Protein AF-A0A352RLE7-F1 (afdb_monomer_lite)

pLDDT: mean 75.68, std 18.14, range [32.22, 95.25]

Secondary structure (DSSP, 8-state):
----HHHHHHHHHHHHSS-SHHHHHHTGGGSGGGGGGS-HHHHHHH-GGG---TT-GGGGSS-GGGGT-HHHHHHHHHHHHHHHHHTT--HHHHHHHHTS-HHHHHHHHTT--SS--HHHHHHHHHHHT--HHHHHT-S-----TTS---SHHHHHHHHHHHHHH-SSS--HHHHHHHHHHHHHHHS-HHHHHHHHHHHHT-TT--PPPHHHHHHHHHHHHHS-PPPP--HHHHHHHHHHHHHHHHHHHH-HHHHHHHHHHHTS-HHHHHHHHHHHHHTTSS-GGG---------

Foldseek 3Di:
DDDDPVNVVVLQVCLAPPDLLVLCLVCVVLLVVQLLLAQLVSSCVSCVVVVDDSPDCSVPPPPPVLFQDLVLLQLLLCLLVVLCVVVVHDLCRLCVQLRHDSVVNVCSNRSVDRGHHSSSLSSSCSVSVHHSCSSSNVDDPDDDPPPPPDDQLLLLLCCLLCLQVLPPDRDLLSVLLLVLLLLLLPDDPVSLVLLLVLQVPDPLFDQDDSVRSSVLSVVVVVPPRDDDDDPVSVVVSVVSSVSSSVSCVVPVSSSSSSSRLSPDDPVSSNVSSVSCVVSPSDDPVSDPDPDDPDD

Structure (mmCIF, N/CA/C/O backbone):
data_AF-A0A352RLE7-F1
#
_entry.id   AF-A0A352RLE7-F1
#
loop_
_atom_site.group_PDB
_atom_site.id
_atom_site.type_symbol
_atom_site.label_atom_id
_atom_site.label_alt_id
_atom_site.label_comp_id
_atom_site.label_asym_id
_atom_site.label_entity_id
_atom_site.label_seq_id
_atom_site.pdbx_PDB_ins_code
_atom_site.Cartn_x
_atom_site.Cartn_y
_atom_site.Cartn_z
_atom_site.occupancy
_atom_site.B_iso_or_equiv
_atom_site.auth_seq_id
_atom_site.auth_comp_id
_atom_site.auth_asym_id
_atom_site.auth_atom_id
_atom_site.pdbx_PDB_model_num
ATOM 1 N N . MET A 1 1 ? -10.315 -35.082 -7.183 1.00 39.34 1 MET A N 1
ATOM 2 C CA . MET A 1 1 ? -11.123 -35.154 -5.944 1.00 39.34 1 MET A CA 1
ATOM 3 C C . MET A 1 1 ? -12.011 -33.921 -5.851 1.00 39.34 1 MET A C 1
ATOM 5 O O . MET A 1 1 ? -11.485 -32.819 -5.753 1.00 39.34 1 MET A O 1
ATOM 9 N N . ARG A 1 2 ? -13.338 -34.078 -5.962 1.00 42.25 2 ARG A N 1
ATOM 10 C CA . ARG A 1 2 ? -14.294 -32.983 -5.731 1.00 42.25 2 ARG A CA 1
ATOM 11 C C . ARG A 1 2 ? -14.538 -32.886 -4.227 1.00 42.25 2 ARG A C 1
ATOM 13 O O . ARG A 1 2 ? -15.061 -33.822 -3.638 1.00 42.25 2 ARG A O 1
ATOM 20 N N . VAL A 1 3 ? -14.112 -31.779 -3.626 1.00 44.38 3 VAL A N 1
ATOM 21 C CA . VAL A 1 3 ? -14.378 -31.460 -2.215 1.00 44.38 3 VAL A CA 1
ATOM 22 C C . VAL A 1 3 ? -15.890 -31.310 -2.042 1.00 44.38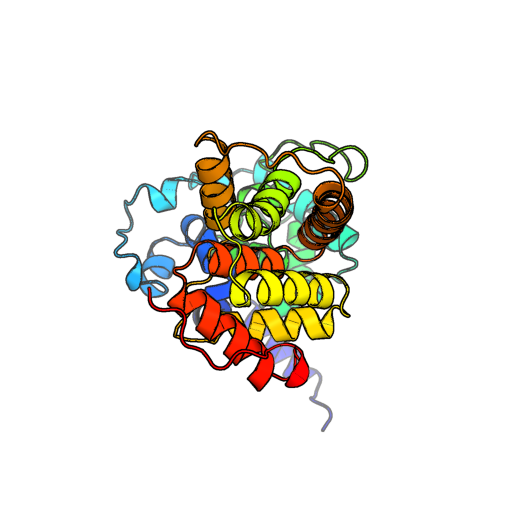 3 VAL A C 1
ATOM 24 O O . VAL A 1 3 ? -16.505 -30.532 -2.778 1.00 44.38 3 VAL A O 1
ATOM 27 N N . SER A 1 4 ? -16.472 -32.078 -1.118 1.00 45.03 4 SER A N 1
ATOM 28 C CA . SER A 1 4 ? -17.921 -32.118 -0.889 1.00 45.03 4 SER A CA 1
ATOM 29 C C . SER A 1 4 ? -18.439 -30.772 -0.367 1.00 45.03 4 SER A C 1
ATOM 31 O O . SER A 1 4 ? -17.724 -30.046 0.331 1.00 45.03 4 SER A O 1
ATOM 33 N N . ASP A 1 5 ? -19.679 -30.411 -0.701 1.00 47.44 5 ASP A N 1
ATOM 34 C CA . ASP A 1 5 ? -20.238 -29.105 -0.326 1.00 47.44 5 ASP A CA 1
ATOM 35 C C . ASP A 1 5 ? -20.381 -28.933 1.200 1.00 47.44 5 ASP A C 1
ATOM 37 O O . ASP A 1 5 ? -20.208 -27.825 1.705 1.00 47.44 5 ASP A O 1
ATOM 41 N N . GLY A 1 6 ? -20.518 -30.031 1.956 1.00 43.69 6 GLY A N 1
ATOM 42 C CA . GLY A 1 6 ? -20.470 -30.014 3.424 1.00 43.69 6 GLY A CA 1
ATOM 43 C C . GLY A 1 6 ? -19.088 -29.665 4.001 1.00 43.69 6 GLY A C 1
ATOM 44 O O . GLY A 1 6 ? -18.987 -29.002 5.034 1.00 43.69 6 GLY A O 1
ATOM 45 N N . GLU A 1 7 ? -18.004 -30.028 3.310 1.00 44.19 7 GLU A N 1
ATOM 46 C CA . GLU A 1 7 ? -16.634 -29.675 3.705 1.00 44.19 7 GLU A CA 1
ATOM 47 C C . GLU A 1 7 ? -16.327 -28.195 3.435 1.00 44.19 7 GLU A C 1
ATOM 49 O O . GLU A 1 7 ? -15.635 -27.542 4.224 1.00 44.19 7 GLU A O 1
ATOM 54 N N . LYS A 1 8 ? -16.878 -27.636 2.347 1.00 50.91 8 LYS A N 1
ATOM 55 C CA . LYS A 1 8 ? -16.797 -26.197 2.053 1.00 50.91 8 LYS A CA 1
ATOM 56 C C . LYS A 1 8 ? -17.550 -25.374 3.092 1.00 50.91 8 LYS A C 1
ATOM 58 O O . LYS A 1 8 ? -17.006 -24.369 3.548 1.00 50.91 8 LYS A O 1
ATOM 63 N N . ASP A 1 9 ? -18.732 -25.818 3.514 1.00 46.28 9 ASP A N 1
ATOM 64 C CA . ASP A 1 9 ? -19.538 -25.129 4.527 1.00 46.28 9 ASP A CA 1
ATOM 65 C C . ASP A 1 9 ? -18.915 -25.191 5.926 1.00 46.28 9 ASP A C 1
ATOM 67 O O . ASP A 1 9 ? -18.851 -24.175 6.618 1.00 46.28 9 ASP A O 1
ATOM 71 N N . ALA A 1 10 ? -18.330 -26.326 6.321 1.00 47.16 10 ALA A N 1
ATOM 72 C CA . ALA A 1 10 ? -17.578 -26.435 7.575 1.00 47.16 10 ALA A CA 1
ATOM 73 C C . ALA A 1 10 ? -16.285 -25.591 7.571 1.00 47.16 10 ALA A C 1
ATOM 75 O O . ALA A 1 10 ? -15.832 -25.108 8.615 1.00 47.16 10 ALA A O 1
ATOM 76 N N . ARG A 1 11 ? -15.667 -25.391 6.399 1.00 52.41 11 ARG A N 1
ATOM 77 C CA . ARG A 1 11 ? -14.504 -24.504 6.218 1.00 52.41 11 ARG A CA 1
ATOM 78 C C . ARG A 1 11 ? -14.913 -23.025 6.187 1.00 52.41 11 ARG A C 1
ATOM 80 O O . ARG A 1 11 ? -14.168 -22.198 6.704 1.00 52.41 11 ARG A O 1
ATOM 87 N N . ARG A 1 12 ? -16.096 -22.697 5.650 1.00 49.44 12 ARG A N 1
ATOM 88 C CA . ARG A 1 12 ? -16.728 -21.364 5.703 1.00 49.44 12 ARG A CA 1
ATOM 89 C C . ARG A 1 12 ? -17.119 -20.973 7.129 1.00 49.44 12 ARG A C 1
ATOM 91 O O . ARG A 1 12 ? -16.748 -19.887 7.565 1.00 49.44 12 ARG A O 1
ATOM 98 N N . LYS A 1 13 ? -17.765 -21.871 7.886 1.00 42.19 13 LYS A N 1
ATOM 99 C CA . LYS A 1 13 ? -18.125 -21.649 9.301 1.00 42.19 13 LYS A CA 1
ATOM 100 C C . LYS A 1 13 ? -16.895 -21.404 10.182 1.00 42.19 13 LYS A C 1
ATOM 102 O O . LYS A 1 13 ? -16.882 -20.443 10.938 1.00 42.19 13 LYS A O 1
ATOM 107 N N . ARG A 1 14 ? -15.813 -22.178 10.002 1.00 48.69 14 ARG A N 1
ATOM 108 C CA . ARG A 1 14 ? -14.535 -21.967 10.719 1.00 48.69 14 ARG A CA 1
ATOM 109 C C . ARG A 1 14 ? -13.823 -20.648 10.377 1.00 48.69 14 ARG A C 1
ATOM 111 O O . ARG A 1 14 ? -13.035 -20.177 11.184 1.00 48.69 14 ARG A O 1
ATOM 118 N N . ARG A 1 15 ? -14.071 -20.047 9.205 1.00 51.06 15 ARG A N 1
ATOM 119 C CA . ARG A 1 15 ? -13.460 -18.769 8.775 1.00 51.06 15 ARG A CA 1
ATOM 120 C C . ARG A 1 15 ? -14.196 -17.532 9.302 1.00 51.06 15 ARG A C 1
ATOM 122 O O . ARG A 1 15 ? -13.572 -16.494 9.480 1.00 51.06 15 ARG A O 1
ATOM 129 N N . ALA A 1 16 ? -15.499 -17.629 9.566 1.00 49.09 16 ALA A N 1
ATOM 130 C CA . ALA A 1 16 ? -16.298 -16.494 10.037 1.00 49.09 16 ALA A CA 1
ATOM 131 C C . ALA A 1 16 ? -15.930 -16.048 11.471 1.00 49.09 16 ALA A C 1
ATOM 133 O O . ALA A 1 16 ? -15.970 -14.851 11.763 1.00 49.09 16 ALA A O 1
ATOM 134 N N . GLU A 1 17 ? -15.497 -16.993 12.312 1.00 43.50 17 GLU A N 1
ATOM 135 C CA . GLU A 1 17 ? -15.097 -16.790 13.720 1.00 43.50 17 GLU A CA 1
ATOM 136 C C . GLU A 1 17 ? -13.633 -17.174 14.005 1.00 43.50 17 GLU A C 1
ATOM 138 O O . GLU A 1 17 ? -13.163 -17.048 15.132 1.00 43.50 17 GLU A O 1
ATOM 143 N N . GLY A 1 18 ? -12.905 -17.652 12.990 1.00 56.22 18 GLY A N 1
ATOM 144 C CA . GLY A 1 18 ? -11.549 -18.169 13.136 1.00 56.22 18 GLY A CA 1
ATOM 145 C C . GLY A 1 18 ? -10.535 -17.094 13.508 1.00 56.22 18 GLY A C 1
ATOM 146 O O . GLY A 1 18 ? -10.580 -15.972 13.001 1.00 56.22 18 GLY A O 1
ATOM 147 N N . ASP A 1 19 ? -9.597 -17.481 14.369 1.00 71.94 19 ASP A N 1
ATOM 148 C CA . ASP A 1 19 ? -8.429 -16.694 14.736 1.00 71.94 19 ASP A CA 1
ATOM 149 C C . ASP A 1 19 ? -7.764 -16.081 13.486 1.00 71.94 19 ASP A C 1
ATOM 151 O O . ASP A 1 19 ? -7.321 -16.788 12.578 1.00 71.94 19 ASP A O 1
ATOM 155 N N . LEU A 1 20 ? -7.740 -14.747 13.417 1.00 86.00 20 LEU A N 1
ATOM 156 C CA . LEU A 1 20 ? -7.142 -13.980 12.319 1.00 86.00 20 LEU A CA 1
ATOM 157 C C . LEU A 1 20 ? -5.606 -14.014 12.365 1.00 86.00 20 LEU A C 1
ATOM 159 O O . LEU A 1 20 ? -4.971 -13.708 11.351 1.00 86.00 20 LEU A O 1
ATOM 163 N N . ARG A 1 21 ? -5.000 -14.395 13.502 1.00 87.25 21 ARG A N 1
ATOM 164 C CA . ARG A 1 21 ? -3.543 -14.369 13.715 1.00 87.25 21 ARG A CA 1
ATOM 165 C C . ARG A 1 21 ? -2.754 -15.109 12.630 1.00 87.25 21 ARG A C 1
ATOM 167 O O . ARG A 1 21 ? -1.814 -14.511 12.107 1.00 87.25 21 ARG A O 1
ATOM 174 N N . PRO A 1 22 ? -3.110 -16.340 12.200 1.00 89.06 22 PRO A N 1
ATOM 175 C CA . PRO A 1 22 ? -2.341 -17.047 11.175 1.00 89.06 22 PRO A CA 1
ATOM 176 C C . PRO A 1 22 ? -2.379 -16.338 9.817 1.00 89.06 22 PRO A C 1
ATOM 178 O O . PRO A 1 22 ? -1.384 -16.328 9.091 1.00 89.06 22 PRO A O 1
ATOM 181 N N . LEU A 1 23 ? -3.517 -15.726 9.468 1.00 89.19 23 LEU A N 1
ATOM 182 C CA . LEU A 1 23 ? -3.679 -15.004 8.206 1.00 89.19 23 LEU A CA 1
ATOM 183 C C . LEU A 1 23 ? -2.879 -13.699 8.206 1.00 89.19 23 LEU A C 1
ATOM 185 O O . LEU A 1 23 ? -2.195 -13.406 7.227 1.00 89.19 23 LEU A O 1
ATOM 189 N N . LEU A 1 24 ? -2.937 -12.954 9.311 1.00 90.00 24 LEU A N 1
ATOM 190 C CA . LEU A 1 24 ? -2.176 -11.721 9.496 1.00 90.00 24 LEU A CA 1
ATOM 191 C C . LEU A 1 24 ? -0.675 -12.001 9.516 1.00 90.00 24 LEU A C 1
ATOM 193 O O . LEU A 1 24 ? 0.057 -11.358 8.777 1.00 90.00 24 LEU A O 1
ATOM 197 N N . ARG A 1 25 ? -0.219 -13.025 10.251 1.00 90.19 25 ARG A N 1
ATOM 198 C CA . ARG A 1 25 ? 1.193 -13.437 10.260 1.00 90.19 25 ARG A CA 1
ATOM 199 C C . ARG A 1 25 ? 1.679 -13.827 8.863 1.00 90.19 25 ARG A C 1
ATOM 201 O O . ARG A 1 25 ? 2.761 -13.421 8.459 1.00 90.19 25 ARG A O 1
ATOM 208 N N . LYS A 1 26 ? 0.873 -14.566 8.091 1.00 88.00 26 LYS A N 1
ATOM 209 C CA . LYS A 1 26 ? 1.223 -14.948 6.712 1.00 88.00 26 LYS A CA 1
ATOM 210 C C . LYS A 1 26 ? 1.367 -13.742 5.776 1.00 88.00 26 LYS A C 1
ATOM 212 O O . LYS A 1 26 ? 2.176 -13.785 4.857 1.00 88.00 26 LYS A O 1
ATOM 217 N N . ARG A 1 27 ? 0.556 -12.704 5.978 1.00 84.62 27 ARG A N 1
ATOM 218 C CA . ARG A 1 27 ? 0.480 -11.516 5.111 1.00 84.62 27 ARG A CA 1
ATOM 219 C C . ARG A 1 27 ? 1.132 -10.288 5.733 1.00 84.62 27 ARG A C 1
ATOM 221 O O . ARG A 1 27 ? 0.909 -9.181 5.262 1.00 84.62 27 ARG A O 1
ATOM 228 N N . ARG A 1 28 ? 1.923 -10.489 6.785 1.00 86.12 28 ARG A N 1
ATOM 229 C CA . ARG A 1 28 ? 2.474 -9.444 7.644 1.00 86.12 28 ARG A CA 1
ATOM 230 C C . ARG A 1 28 ? 3.124 -8.310 6.846 1.00 86.12 28 ARG A C 1
ATOM 232 O O . ARG A 1 28 ? 2.829 -7.143 7.069 1.00 86.12 28 ARG A O 1
ATOM 239 N N . ASN A 1 29 ? 3.941 -8.668 5.859 1.00 75.38 29 ASN A N 1
ATOM 240 C CA . ASN A 1 29 ? 4.674 -7.710 5.030 1.00 75.38 29 ASN A CA 1
ATOM 241 C C . ASN A 1 29 ? 3.776 -6.959 4.030 1.00 75.38 29 ASN A C 1
ATOM 243 O O . ASN A 1 29 ? 4.197 -5.962 3.464 1.00 75.38 29 ASN A O 1
ATOM 247 N N . GLU A 1 30 ? 2.552 -7.429 3.768 1.00 78.62 30 GLU A N 1
ATOM 248 C CA . GLU A 1 30 ? 1.641 -6.776 2.822 1.00 78.62 30 GLU A CA 1
ATOM 249 C C . GLU A 1 30 ? 0.920 -5.562 3.429 1.00 78.62 30 GLU A C 1
ATOM 251 O O . GLU A 1 30 ? 0.381 -4.764 2.665 1.00 78.62 30 GLU A O 1
ATOM 256 N N . PHE A 1 31 ? 0.896 -5.436 4.762 1.00 78.12 31 PHE A N 1
ATOM 257 C CA . PHE A 1 31 ? 0.256 -4.334 5.490 1.0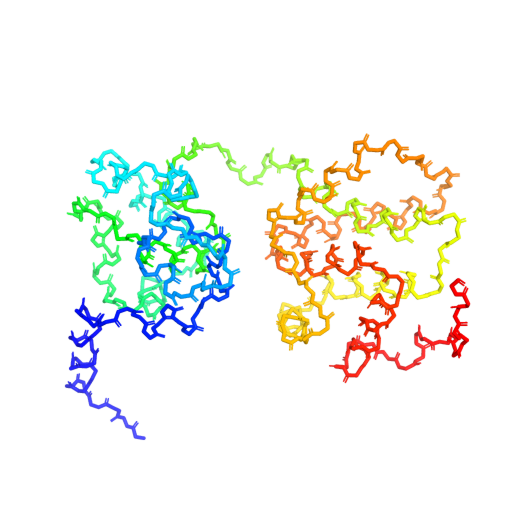0 78.12 31 PHE A CA 1
ATOM 258 C C . PHE A 1 31 ? 1.164 -3.675 6.541 1.00 78.12 31 PHE A C 1
ATOM 260 O O . PHE A 1 31 ? 0.652 -2.916 7.361 1.00 78.12 31 PHE A O 1
ATOM 267 N N . PHE A 1 32 ? 2.473 -3.961 6.542 1.00 74.00 32 PHE A N 1
ATOM 268 C CA . PHE A 1 32 ? 3.439 -3.425 7.517 1.00 74.00 32 PHE A CA 1
ATOM 269 C C . PHE A 1 32 ? 3.294 -1.903 7.689 1.00 74.00 32 PHE A C 1
ATOM 271 O O . PHE A 1 32 ? 3.124 -1.421 8.807 1.00 74.00 32 PHE A O 1
ATOM 278 N N . ASP A 1 33 ? 3.210 -1.170 6.577 1.00 74.25 33 ASP A N 1
ATOM 279 C CA . ASP A 1 33 ? 3.098 0.298 6.552 1.00 74.25 33 ASP A CA 1
ATOM 280 C C . ASP A 1 33 ? 1.829 0.830 7.231 1.00 74.25 33 ASP A C 1
ATOM 282 O O . ASP A 1 33 ? 1.766 1.979 7.664 1.00 74.25 33 ASP A O 1
ATOM 286 N N . TYR A 1 34 ? 0.811 -0.021 7.344 1.00 84.06 34 TYR A N 1
ATOM 287 C CA . TYR A 1 34 ? -0.507 0.307 7.873 1.00 84.06 34 TYR A CA 1
ATOM 288 C C . TYR A 1 34 ? -0.727 -0.231 9.286 1.00 84.06 34 TYR A C 1
ATOM 290 O O . TYR A 1 34 ? -1.825 -0.074 9.824 1.00 84.06 34 TYR A O 1
ATOM 298 N N . ALA A 1 35 ? 0.280 -0.862 9.905 1.00 87.19 35 ALA A N 1
ATOM 299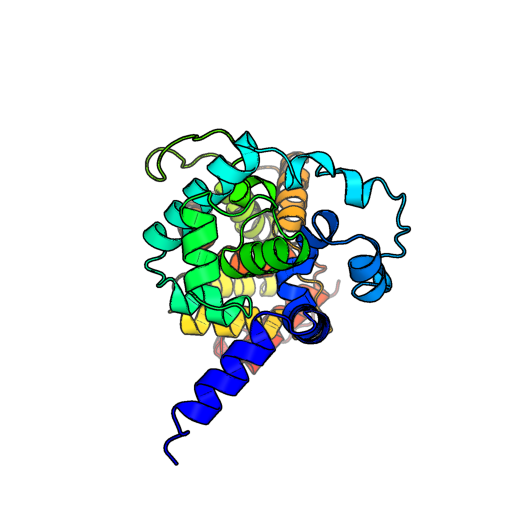 C CA . ALA A 1 35 ? 0.140 -1.519 11.205 1.00 87.19 35 ALA A CA 1
ATOM 300 C C . ALA A 1 35 ? -0.403 -0.576 12.297 1.00 87.19 35 ALA A C 1
ATOM 302 O O . ALA A 1 35 ? -1.108 -1.026 13.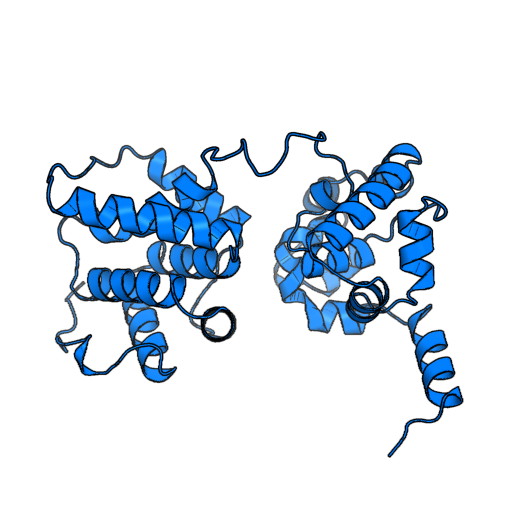196 1.00 87.19 35 ALA A O 1
ATOM 303 N N . TYR A 1 36 ? -0.204 0.738 12.172 1.00 88.12 36 TYR A N 1
ATOM 304 C CA . TYR A 1 36 ? -0.779 1.748 13.067 1.00 88.12 36 TYR A CA 1
ATOM 305 C C . TYR A 1 36 ? -2.312 1.709 13.181 1.00 88.12 36 TYR A C 1
ATOM 307 O O . TYR A 1 36 ? -2.870 2.095 14.208 1.00 88.12 36 TYR A O 1
ATOM 315 N N . ALA A 1 37 ? -3.018 1.234 12.152 1.00 91.00 37 ALA A N 1
ATOM 316 C CA . ALA A 1 37 ? -4.474 1.101 12.170 1.00 91.00 37 ALA A CA 1
ATOM 317 C C . ALA A 1 37 ? -4.952 -0.216 12.811 1.00 91.00 37 ALA A C 1
ATOM 319 O O . ALA A 1 37 ? -6.148 -0.384 13.067 1.00 91.00 37 ALA A O 1
ATOM 320 N N . GLY A 1 38 ? -4.034 -1.151 13.074 1.00 92.44 38 GLY A N 1
ATOM 321 C CA . GLY A 1 38 ? -4.305 -2.455 13.669 1.00 92.44 38 GLY A CA 1
ATOM 322 C C . GLY A 1 38 ? -4.696 -2.399 15.141 1.00 92.44 38 GLY A C 1
ATOM 323 O O . GLY A 1 38 ? -4.737 -1.339 15.767 1.00 92.44 38 GLY A O 1
ATOM 324 N N . ASP A 1 39 ? -5.024 -3.564 15.695 1.00 92.25 39 ASP A N 1
ATOM 325 C CA . ASP A 1 39 ? -5.135 -3.739 17.143 1.00 92.25 39 ASP A CA 1
ATOM 326 C C . ASP A 1 39 ? -3.740 -3.632 17.799 1.00 92.25 39 ASP A C 1
ATOM 328 O O . ASP A 1 39 ? -2.876 -4.436 17.441 1.00 92.25 39 ASP A O 1
ATOM 332 N N . PRO A 1 40 ? -3.494 -2.690 18.734 1.00 92.44 40 PRO A N 1
ATOM 333 C CA . PRO A 1 40 ? -2.152 -2.432 19.269 1.00 92.44 40 PRO A CA 1
ATOM 334 C C . PRO A 1 40 ? -1.458 -3.677 19.825 1.00 92.44 40 PRO A C 1
ATOM 336 O O . PRO A 1 40 ? -0.323 -3.967 19.451 1.00 92.44 40 PRO A O 1
ATOM 339 N N . LYS A 1 41 ? -2.170 -4.471 20.635 1.00 91.81 41 LYS A N 1
ATOM 340 C CA . LYS A 1 41 ? -1.647 -5.709 21.235 1.00 91.81 41 LYS A CA 1
ATOM 341 C C . LYS A 1 41 ? -1.171 -6.686 20.176 1.00 91.81 41 LYS A C 1
ATOM 343 O O . LYS A 1 41 ? -0.065 -7.217 20.258 1.00 91.81 41 LYS A O 1
ATOM 348 N N . LEU A 1 42 ? -2.002 -6.910 19.162 1.00 91.44 42 LEU A N 1
ATOM 349 C CA . LEU A 1 42 ? -1.659 -7.831 18.092 1.00 91.44 42 LEU A CA 1
ATOM 350 C C . LEU A 1 42 ? -0.536 -7.299 17.194 1.00 91.44 42 LEU A C 1
ATOM 352 O O . LEU A 1 42 ? 0.268 -8.088 16.708 1.00 91.44 42 LEU A O 1
ATOM 356 N N . MET A 1 43 ? -0.473 -5.991 16.944 1.00 93.00 43 MET A N 1
ATOM 357 C CA . MET A 1 43 ? 0.584 -5.413 16.110 1.00 93.00 43 MET A CA 1
ATOM 358 C C . MET A 1 43 ? 1.944 -5.481 16.805 1.00 93.00 43 MET A C 1
ATOM 360 O O . MET A 1 43 ? 2.917 -5.852 16.160 1.00 93.00 43 MET A O 1
ATOM 364 N N . ILE A 1 44 ? 2.003 -5.243 18.116 1.00 92.88 44 ILE A N 1
ATOM 365 C CA . ILE A 1 44 ? 3.229 -5.427 18.908 1.00 92.88 44 ILE A CA 1
ATOM 366 C C . ILE A 1 44 ? 3.692 -6.893 18.858 1.00 92.88 44 ILE A C 1
ATOM 368 O O . ILE A 1 44 ? 4.874 -7.163 18.667 1.00 92.88 44 ILE A O 1
ATOM 372 N N . GLU A 1 45 ? 2.765 -7.855 18.948 1.00 91.94 45 GLU A N 1
ATOM 373 C CA . GLU A 1 45 ? 3.082 -9.286 18.808 1.00 91.94 45 GLU A CA 1
ATOM 374 C C . GLU A 1 45 ? 3.583 -9.649 17.396 1.00 91.94 45 GLU A C 1
ATOM 376 O O . GLU A 1 45 ? 4.465 -10.496 17.238 1.00 91.94 45 GLU A O 1
ATOM 381 N N . LEU A 1 46 ? 3.000 -9.053 16.350 1.00 88.12 46 LEU A N 1
ATOM 382 C CA . LEU A 1 46 ? 3.347 -9.360 14.960 1.00 88.12 46 LEU A CA 1
ATOM 383 C C . LEU A 1 46 ? 4.643 -8.684 14.502 1.00 88.12 46 LEU A C 1
ATOM 385 O O . LEU A 1 46 ? 5.339 -9.263 13.662 1.00 88.12 46 LEU A O 1
ATOM 389 N N . PHE A 1 47 ? 4.955 -7.507 15.042 1.00 87.12 47 PHE A N 1
ATOM 390 C CA . PHE A 1 47 ? 6.086 -6.666 14.655 1.00 87.12 47 PHE A CA 1
ATOM 391 C C . PHE A 1 47 ? 6.960 -6.293 15.869 1.00 87.12 47 PHE A C 1
ATOM 393 O O . PHE A 1 47 ? 7.107 -5.106 16.177 1.00 87.12 47 PHE A O 1
ATOM 400 N N . PRO A 1 48 ? 7.552 -7.277 16.575 1.00 87.81 48 PRO A N 1
ATOM 401 C CA . PRO A 1 48 ? 8.419 -7.003 17.723 1.00 87.81 48 PRO A CA 1
ATOM 402 C C . PRO A 1 48 ? 9.621 -6.121 17.354 1.00 87.81 48 PRO A C 1
ATOM 404 O O . PRO A 1 48 ? 10.108 -5.372 18.193 1.00 87.81 48 PRO A O 1
ATOM 407 N N . GLU A 1 49 ? 10.060 -6.159 16.092 1.00 83.75 49 GLU A N 1
ATOM 408 C CA . GLU A 1 49 ? 11.138 -5.323 15.558 1.00 83.75 49 GLU A CA 1
ATOM 409 C C . GLU A 1 49 ? 10.858 -3.811 15.588 1.00 83.75 49 GLU A C 1
ATOM 411 O O . GLU A 1 49 ? 11.779 -3.026 15.393 1.00 83.75 49 GLU A O 1
ATOM 416 N N . MET A 1 50 ? 9.605 -3.390 15.794 1.00 78.94 50 MET A N 1
ATOM 417 C CA . MET A 1 50 ? 9.244 -1.970 15.857 1.00 78.94 50 MET A CA 1
ATOM 418 C C . MET A 1 50 ? 9.390 -1.369 17.261 1.00 78.94 50 MET A C 1
ATOM 420 O O . MET A 1 50 ? 9.238 -0.159 17.402 1.00 78.94 50 MET A O 1
ATOM 424 N N . GLU A 1 51 ? 9.629 -2.197 18.288 1.00 86.00 51 GLU A N 1
ATOM 425 C CA . GLU A 1 51 ? 9.825 -1.769 19.686 1.00 86.00 51 GLU A CA 1
ATOM 426 C C . GLU A 1 51 ? 8.711 -0.834 20.213 1.00 86.00 51 GLU A C 1
ATOM 428 O O . GLU A 1 51 ? 8.945 0.111 20.966 1.00 86.00 51 GLU A O 1
ATOM 433 N N . LEU A 1 52 ? 7.464 -1.093 19.805 1.00 84.56 52 LEU A N 1
ATOM 434 C CA . LEU A 1 52 ? 6.302 -0.274 20.157 1.00 84.56 52 LEU A CA 1
ATOM 435 C C . LEU A 1 52 ? 5.663 -0.702 21.484 1.00 84.56 52 LEU A C 1
ATOM 437 O O . LEU A 1 52 ? 5.605 -1.884 21.822 1.00 84.56 52 LEU A O 1
ATOM 441 N N . THR A 1 53 ? 5.079 0.267 22.187 1.00 87.44 53 THR A N 1
ATOM 442 C CA . THR A 1 53 ? 4.194 0.052 23.341 1.00 87.44 53 THR A CA 1
ATOM 443 C C . THR A 1 53 ? 2.736 0.343 22.970 1.00 87.44 53 THR A C 1
ATOM 445 O O . THR A 1 53 ? 2.465 1.051 21.998 1.00 87.44 53 THR A O 1
ATOM 448 N N . GLU A 1 54 ? 1.776 -0.199 23.732 1.00 82.62 54 GLU A N 1
ATOM 449 C CA . GLU A 1 54 ? 0.337 -0.016 23.454 1.00 82.62 54 GLU A CA 1
ATOM 450 C C . GLU A 1 54 ? -0.088 1.462 23.473 1.00 82.62 54 GLU A C 1
ATOM 452 O O . GLU A 1 54 ? -0.954 1.862 22.695 1.00 82.62 54 GLU A O 1
ATOM 457 N N . ASP A 1 55 ? 0.565 2.278 24.304 1.00 81.50 55 ASP A N 1
ATOM 458 C CA . ASP A 1 55 ? 0.265 3.705 24.479 1.00 81.50 55 ASP A CA 1
ATOM 459 C C . ASP A 1 55 ? 0.974 4.623 23.468 1.00 81.50 55 ASP A C 1
ATOM 461 O O . ASP A 1 55 ? 0.794 5.848 23.506 1.00 81.50 55 ASP A O 1
ATOM 465 N N . SER A 1 56 ? 1.773 4.046 22.563 1.00 84.88 56 SER A N 1
ATOM 466 C CA . SER A 1 56 ? 2.520 4.782 21.545 1.00 84.88 56 SER A CA 1
ATOM 467 C C . SER A 1 56 ? 1.599 5.637 20.672 1.00 84.88 56 SER A C 1
ATOM 469 O O . SER A 1 56 ? 0.540 5.194 20.216 1.00 84.88 56 SER A O 1
ATOM 471 N N . ASP A 1 57 ? 2.044 6.858 20.361 1.00 85.38 57 ASP A N 1
ATOM 472 C CA . ASP A 1 57 ? 1.354 7.755 19.426 1.00 85.38 57 ASP A CA 1
ATOM 473 C C . ASP A 1 57 ? 1.224 7.151 18.022 1.00 85.38 57 ASP A C 1
ATOM 475 O O . ASP A 1 57 ? 0.345 7.546 17.254 1.00 85.38 57 ASP A O 1
ATOM 479 N N . TYR A 1 58 ? 2.021 6.121 17.717 1.00 82.69 58 TYR A N 1
ATOM 480 C CA . TYR A 1 58 ? 1.900 5.324 16.504 1.00 82.69 58 TYR A CA 1
ATOM 481 C C . TYR A 1 58 ? 0.460 4.841 16.275 1.00 82.69 58 TYR A C 1
ATOM 483 O O . TYR A 1 58 ? -0.093 5.082 15.206 1.00 82.69 58 TYR A O 1
ATOM 491 N N . PHE A 1 59 ? -0.196 4.257 17.285 1.00 87.81 59 PHE A N 1
ATOM 492 C CA . PHE A 1 59 ? -1.565 3.732 17.159 1.00 87.81 59 PHE A CA 1
ATOM 493 C C . PHE A 1 59 ? -2.662 4.804 17.260 1.00 87.81 59 PHE A C 1
ATOM 495 O O . PHE A 1 59 ? -3.846 4.498 17.081 1.00 87.81 59 PHE A O 1
ATOM 502 N N . LYS A 1 60 ? 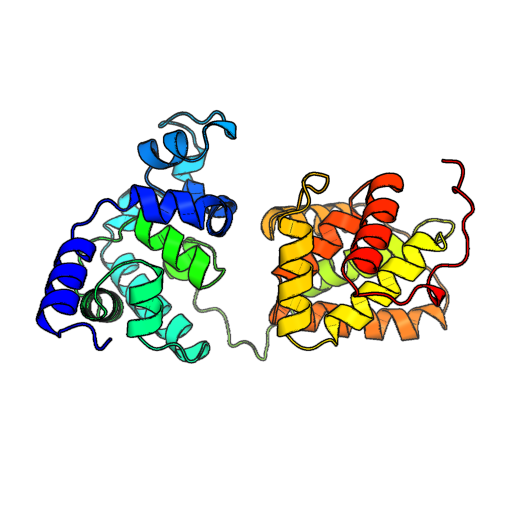-2.288 6.063 17.532 1.00 86.31 60 LYS A N 1
ATOM 503 C CA . LYS A 1 60 ? -3.215 7.198 17.670 1.00 86.31 60 LYS A CA 1
ATOM 504 C C . LYS A 1 60 ? -3.442 7.956 16.364 1.00 86.31 60 LYS A C 1
ATOM 506 O O . LYS A 1 60 ? -4.340 8.792 16.320 1.00 86.31 60 LYS A O 1
ATOM 511 N N . LYS A 1 61 ? -2.704 7.626 15.293 1.00 85.56 61 LYS A N 1
ATOM 512 C CA . LYS A 1 61 ? -2.909 8.189 13.943 1.00 85.56 61 LYS A CA 1
ATOM 513 C C . LYS A 1 61 ? -4.364 8.096 13.477 1.00 85.56 61 LYS A C 1
ATOM 515 O O . LYS A 1 61 ? -4.865 9.025 12.856 1.00 85.56 61 LYS A O 1
ATOM 520 N N . ILE A 1 62 ? -5.048 7.002 13.825 1.00 86.75 62 ILE A N 1
ATOM 521 C CA . ILE A 1 62 ? -6.496 6.866 13.649 1.00 86.75 62 ILE A CA 1
ATOM 522 C C . ILE A 1 62 ? -7.146 6.747 15.029 1.00 86.75 62 ILE A C 1
ATOM 524 O O . ILE A 1 62 ? -6.952 5.727 15.705 1.00 86.75 62 ILE A O 1
ATOM 528 N N . PRO A 1 63 ? -7.946 7.746 15.450 1.00 90.00 63 PRO A N 1
ATOM 529 C CA . PRO A 1 63 ? -8.603 7.727 16.749 1.00 90.00 63 PRO A CA 1
ATOM 530 C C . PRO A 1 63 ? -9.448 6.459 16.934 1.00 90.00 63 PRO A C 1
ATOM 532 O O . PRO A 1 63 ? -10.177 6.086 16.012 1.00 90.00 63 PRO A O 1
ATOM 535 N N . PRO A 1 64 ? -9.430 5.797 18.107 1.00 88.56 64 PRO A N 1
ATOM 536 C CA . PRO A 1 64 ? -10.238 4.600 18.350 1.00 88.56 64 PRO A CA 1
ATOM 537 C C . PRO A 1 64 ? -11.742 4.790 18.110 1.00 88.56 64 PRO A C 1
ATOM 539 O O . PRO A 1 64 ? -12.396 3.864 17.636 1.00 88.56 64 PRO A O 1
ATOM 542 N N . SER A 1 65 ? -12.270 5.992 18.360 1.00 91.38 65 SER A N 1
ATOM 543 C CA . SER A 1 65 ? -13.668 6.357 18.088 1.00 91.38 65 SER A CA 1
ATOM 544 C C . SER A 1 65 ? -14.055 6.226 16.611 1.00 91.38 65 SER A C 1
ATOM 546 O O . SER A 1 65 ? -15.204 5.914 16.314 1.00 91.38 65 SER A O 1
ATOM 548 N N . THR A 1 66 ? -13.097 6.371 15.689 1.00 92.31 66 THR A N 1
ATOM 549 C CA . THR A 1 66 ? -13.292 6.240 14.233 1.00 92.31 66 THR A CA 1
ATOM 550 C C . THR A 1 66 ? -13.932 4.906 13.850 1.00 92.31 66 THR A C 1
ATOM 552 O O . THR A 1 66 ? -14.765 4.838 12.953 1.00 92.31 66 THR A O 1
ATOM 555 N N . PHE A 1 67 ? -13.563 3.823 14.540 1.00 92.25 67 PHE A N 1
ATOM 556 C CA . PHE A 1 67 ? -13.984 2.461 14.189 1.00 92.25 67 PHE A CA 1
ATOM 557 C C . PHE A 1 67 ? -15.422 2.132 14.612 1.00 92.25 67 PHE A C 1
ATOM 559 O O . PHE A 1 67 ? -15.959 1.101 14.190 1.00 92.25 67 PHE A O 1
ATOM 566 N N . ASP A 1 68 ? -16.020 2.993 15.434 1.00 93.06 68 ASP A N 1
ATOM 567 C CA . ASP A 1 68 ? -17.380 2.876 15.958 1.00 93.06 68 ASP A CA 1
ATOM 568 C C . ASP A 1 68 ? -18.278 4.050 15.497 1.00 93.06 68 ASP A C 1
ATOM 570 O O . ASP A 1 68 ? -19.479 4.057 15.775 1.00 93.06 68 ASP A O 1
ATOM 574 N N . ASP A 1 69 ? -17.730 5.025 14.757 1.00 94.06 69 ASP A N 1
ATOM 575 C CA . ASP A 1 69 ? -18.474 6.174 14.241 1.00 94.06 69 ASP A CA 1
ATOM 576 C C . ASP A 1 69 ? -19.400 5.777 13.082 1.00 94.06 69 ASP A C 1
ATOM 578 O O . ASP A 1 69 ? -18.985 5.208 12.069 1.00 94.06 69 ASP A O 1
ATOM 582 N N . LYS A 1 70 ? -20.687 6.110 13.219 1.00 92.31 70 LYS A N 1
ATOM 583 C CA . LYS A 1 70 ? -21.730 5.714 12.267 1.00 92.31 70 LYS A CA 1
ATOM 584 C C . LYS A 1 70 ? -21.528 6.311 10.869 1.00 92.31 70 LYS A C 1
ATOM 586 O O . LYS A 1 70 ? -21.805 5.622 9.889 1.00 92.31 70 LYS A O 1
ATOM 591 N N . ASN A 1 71 ? -21.093 7.566 10.770 1.00 90.81 71 ASN A N 1
ATOM 592 C CA . ASN A 1 71 ? -20.886 8.227 9.482 1.00 90.81 71 ASN A CA 1
ATOM 593 C C . ASN A 1 71 ? -19.680 7.602 8.771 1.00 90.81 71 ASN A C 1
ATOM 595 O O . ASN A 1 71 ? -19.769 7.228 7.604 1.00 90.81 71 ASN A O 1
ATOM 599 N N . ILE A 1 72 ? -18.591 7.374 9.508 1.00 92.62 72 ILE A N 1
ATOM 600 C CA . ILE A 1 72 ? -17.377 6.748 8.968 1.00 92.62 72 ILE A CA 1
ATOM 601 C C . ILE A 1 72 ? -17.655 5.313 8.516 1.00 92.62 72 ILE A C 1
ATOM 603 O O . ILE A 1 72 ? -17.213 4.910 7.447 1.00 92.62 72 ILE A O 1
ATOM 607 N N . ILE A 1 73 ? -18.452 4.550 9.265 1.00 93.44 73 ILE A N 1
ATOM 608 C CA . ILE A 1 73 ? -18.901 3.212 8.858 1.00 93.44 73 ILE A CA 1
ATOM 609 C C . ILE A 1 73 ? -19.649 3.240 7.519 1.00 93.44 73 ILE A C 1
ATOM 611 O O . ILE A 1 73 ? -19.440 2.362 6.676 1.00 93.44 73 ILE A O 1
ATOM 615 N N . GLU A 1 74 ? -20.525 4.225 7.315 1.00 91.00 74 GLU A N 1
ATOM 616 C CA . GLU A 1 74 ? -21.270 4.367 6.066 1.00 91.00 74 GLU A CA 1
ATOM 617 C C . GLU A 1 74 ? -20.340 4.725 4.896 1.00 91.00 74 GLU A C 1
ATOM 619 O O . GLU A 1 74 ? -20.448 4.125 3.821 1.00 91.00 74 GLU A O 1
ATOM 624 N N . GLN A 1 75 ? -19.394 5.645 5.112 1.00 90.81 75 GLN A N 1
ATOM 625 C CA . GLN A 1 75 ? -18.401 6.029 4.103 1.00 90.81 75 GLN A CA 1
ATOM 626 C C . GLN A 1 75 ? -17.457 4.878 3.757 1.00 90.81 75 GLN A C 1
ATOM 628 O O . GLN A 1 75 ? -17.278 4.570 2.581 1.00 90.81 75 GLN A O 1
ATOM 633 N N . TYR A 1 76 ? -16.947 4.168 4.761 1.00 94.44 76 TYR A N 1
ATOM 634 C CA . TYR A 1 76 ? -16.148 2.955 4.601 1.00 94.44 76 TYR A CA 1
ATOM 635 C C . TYR A 1 76 ? -16.860 1.915 3.721 1.00 94.44 76 TYR A C 1
ATOM 637 O O . TYR A 1 76 ? -16.259 1.348 2.808 1.00 94.44 76 TYR A O 1
ATOM 645 N N . GLY A 1 77 ? -18.160 1.689 3.940 1.00 94.44 77 GLY A N 1
ATOM 646 C CA . GLY A 1 77 ? -18.960 0.783 3.113 1.00 94.44 77 GLY A CA 1
ATOM 647 C C . GLY A 1 77 ? -19.052 1.226 1.648 1.00 94.44 77 GLY A C 1
ATOM 648 O O . GLY A 1 77 ? -18.822 0.419 0.740 1.00 94.44 77 GLY A O 1
ATOM 649 N N . LYS A 1 78 ? -19.346 2.512 1.408 1.00 93.25 78 LYS A N 1
ATOM 650 C CA . LYS A 1 78 ? -19.410 3.096 0.055 1.00 93.25 78 LYS A CA 1
ATOM 651 C C . LYS A 1 78 ? -18.059 3.007 -0.650 1.00 93.25 78 LYS A C 1
ATOM 653 O O . LYS A 1 78 ? -17.986 2.480 -1.760 1.00 93.25 78 LYS A O 1
ATOM 658 N N . LYS A 1 79 ? -16.988 3.413 0.030 1.00 92.06 79 LYS A N 1
ATOM 659 C CA . LYS A 1 79 ? -15.635 3.444 -0.522 1.00 92.06 79 LYS A CA 1
ATOM 660 C C . LYS A 1 79 ? -15.098 2.053 -0.838 1.00 92.06 79 LYS A C 1
ATOM 662 O O . LYS A 1 79 ? -14.497 1.837 -1.889 1.00 92.06 79 LYS A O 1
ATOM 667 N N . LEU A 1 80 ? -15.388 1.071 0.017 1.00 93.62 80 LEU A N 1
ATOM 668 C CA . LEU A 1 80 ? -15.045 -0.324 -0.244 1.00 93.62 80 LEU A CA 1
ATOM 669 C C . LEU A 1 80 ? -15.720 -0.848 -1.521 1.00 93.62 80 LEU A C 1
ATOM 671 O O . LEU A 1 80 ? -15.087 -1.552 -2.314 1.00 93.62 80 LEU A O 1
ATOM 675 N N . ARG A 1 81 ? -16.993 -0.491 -1.737 1.00 94.81 81 ARG A N 1
ATOM 676 C CA . ARG A 1 81 ? -17.725 -0.863 -2.952 1.00 94.81 81 ARG A CA 1
ATOM 677 C C . ARG A 1 81 ? -17.105 -0.223 -4.191 1.00 94.81 81 ARG A C 1
ATOM 679 O O . ARG A 1 81 ? -16.905 -0.943 -5.168 1.00 94.81 81 ARG A O 1
ATOM 686 N N . GLU A 1 82 ? -16.789 1.070 -4.136 1.00 90.94 82 GLU A N 1
ATOM 687 C CA . GLU A 1 82 ? -16.128 1.816 -5.218 1.00 90.94 82 GLU A CA 1
ATOM 688 C C . GLU A 1 82 ? -14.813 1.143 -5.629 1.00 90.94 82 GLU A C 1
ATOM 690 O O . GLU A 1 82 ? -14.711 0.645 -6.755 1.00 90.94 82 GLU A O 1
ATOM 695 N N . LEU A 1 83 ? -13.876 0.986 -4.682 1.00 86.25 83 LEU A N 1
ATOM 696 C CA . LEU A 1 83 ? -12.569 0.351 -4.901 1.00 86.25 83 LEU A CA 1
ATOM 697 C C . LEU A 1 83 ? -12.697 -1.054 -5.500 1.00 86.25 83 LEU A C 1
ATOM 699 O O . LEU A 1 83 ? -11.926 -1.457 -6.377 1.00 86.25 83 LEU A O 1
ATOM 703 N N . ARG A 1 84 ? -13.680 -1.834 -5.032 1.00 93.69 84 ARG A N 1
ATOM 704 C CA . ARG A 1 84 ? -13.931 -3.177 -5.556 1.00 93.69 84 ARG A CA 1
ATOM 705 C C . ARG A 1 84 ? -14.414 -3.132 -7.006 1.00 93.69 84 ARG A C 1
ATOM 707 O O . ARG A 1 84 ? -13.954 -3.947 -7.810 1.00 93.69 84 ARG A O 1
ATOM 714 N N . THR A 1 85 ? -15.351 -2.242 -7.332 1.00 89.94 85 THR A N 1
ATOM 715 C CA . THR A 1 85 ? -15.918 -2.137 -8.685 1.00 89.94 85 THR A CA 1
ATOM 716 C C . THR A 1 85 ? -14.931 -1.575 -9.697 1.00 89.94 85 THR A C 1
ATOM 718 O O . THR A 1 85 ? -14.815 -2.144 -10.779 1.00 89.94 85 THR A O 1
ATOM 721 N N . GLU A 1 86 ? -14.159 -0.553 -9.328 1.00 81.75 86 GLU A N 1
ATOM 722 C CA . GLU A 1 86 ? -13.128 0.050 -10.185 1.00 81.75 86 GLU A CA 1
ATOM 723 C C . GLU A 1 86 ? -12.059 -0.970 -10.587 1.00 81.75 86 GLU A C 1
ATOM 725 O O . GLU A 1 86 ? -11.586 -0.990 -11.719 1.00 81.75 86 GLU A O 1
ATOM 730 N N . ARG A 1 87 ? -11.727 -1.895 -9.681 1.00 77.62 87 ARG A N 1
ATOM 731 C CA . ARG A 1 87 ? -10.734 -2.952 -9.923 1.00 77.62 87 ARG A CA 1
ATOM 732 C C . ARG A 1 87 ? -11.321 -4.244 -10.483 1.00 77.62 87 ARG A C 1
ATOM 734 O O . ARG A 1 87 ? -10.646 -5.278 -10.464 1.00 77.62 87 ARG A O 1
ATOM 741 N N . GLY A 1 88 ? -12.588 -4.233 -10.901 1.00 85.56 88 GLY A N 1
ATOM 742 C CA . GLY A 1 88 ? -13.266 -5.403 -11.465 1.00 85.56 88 GLY A CA 1
ATOM 743 C C . GLY A 1 88 ? -13.273 -6.624 -10.536 1.00 85.56 88 GLY A C 1
ATOM 744 O O . GLY A 1 88 ? -13.214 -7.766 -10.994 1.00 85.56 88 GLY A O 1
ATOM 745 N N . CYS A 1 89 ? -13.279 -6.418 -9.216 1.00 87.38 89 CYS A N 1
ATOM 746 C CA . CYS A 1 89 ? -13.186 -7.499 -8.241 1.00 87.38 89 CYS A CA 1
ATOM 747 C C . CYS A 1 89 ? -14.573 -8.010 -7.820 1.00 87.38 89 CYS A C 1
ATOM 749 O O . CYS A 1 89 ? -15.501 -7.248 -7.536 1.00 87.38 89 CYS A O 1
ATOM 751 N N . SER A 1 90 ? -14.721 -9.332 -7.718 1.00 91.75 90 SER A N 1
ATOM 752 C CA . SER A 1 90 ? -15.928 -9.932 -7.144 1.00 91.75 90 SER A CA 1
ATOM 753 C C . SER A 1 90 ? -15.901 -9.859 -5.614 1.00 91.75 90 SER A C 1
ATOM 755 O O . SER A 1 90 ? -14.834 -9.867 -4.998 1.00 91.75 90 SER A O 1
ATOM 757 N N . LEU A 1 91 ? -17.081 -9.844 -4.984 1.00 92.44 91 LEU A N 1
ATOM 758 C CA . LEU A 1 91 ? -17.208 -9.931 -3.520 1.00 92.44 91 LEU A CA 1
ATOM 759 C C . LEU A 1 91 ? -16.480 -11.162 -2.963 1.00 92.44 91 LEU A C 1
ATOM 761 O O . LEU A 1 91 ? -15.777 -11.068 -1.961 1.00 92.44 91 LEU A O 1
ATOM 765 N N . GLN A 1 92 ? -16.611 -12.301 -3.651 1.00 90.50 92 GLN A N 1
ATOM 766 C CA . GLN A 1 92 ? -15.971 -13.558 -3.271 1.00 90.50 92 GLN A CA 1
ATOM 767 C C . GLN A 1 92 ? -14.441 -13.433 -3.257 1.00 90.50 92 GLN A C 1
ATOM 769 O O . GLN A 1 92 ? -13.809 -13.881 -2.307 1.00 90.50 92 GLN A O 1
ATOM 774 N N . ARG A 1 93 ? -13.845 -12.751 -4.246 1.00 89.44 93 ARG A N 1
ATOM 775 C CA . ARG A 1 93 ? -12.391 -12.542 -4.313 1.00 89.44 93 ARG A CA 1
ATOM 776 C C . ARG A 1 93 ? -11.864 -11.747 -3.115 1.00 89.44 93 ARG A C 1
ATOM 778 O O . ARG A 1 93 ? -10.834 -12.115 -2.554 1.00 89.44 93 ARG A O 1
ATOM 785 N N . VAL A 1 94 ? -12.565 -10.684 -2.720 1.00 92.50 94 VAL A N 1
ATOM 786 C CA . VAL A 1 94 ? -12.201 -9.875 -1.542 1.00 92.50 94 VAL A CA 1
ATOM 787 C C . VAL A 1 94 ? -12.363 -10.701 -0.263 1.00 92.50 94 VAL A C 1
ATOM 789 O O . VAL A 1 94 ? -11.461 -10.752 0.572 1.00 92.50 94 VAL A O 1
ATOM 792 N N . ALA A 1 95 ? -13.491 -11.403 -0.137 1.00 91.12 95 ALA A N 1
ATOM 793 C CA . ALA A 1 95 ? -13.816 -12.219 1.026 1.00 91.12 95 ALA A CA 1
ATOM 794 C C . ALA A 1 95 ? -12.804 -13.350 1.254 1.00 91.12 95 ALA A C 1
ATOM 796 O O . ALA A 1 95 ? -12.319 -13.530 2.372 1.00 91.12 95 ALA A O 1
ATOM 797 N N . ASP A 1 96 ? -12.419 -14.055 0.187 1.00 87.81 96 ASP A N 1
ATOM 798 C CA . ASP A 1 96 ? -11.404 -15.107 0.237 1.00 87.81 96 ASP A CA 1
ATOM 799 C C . ASP A 1 96 ? -10.037 -14.562 0.648 1.00 87.81 96 ASP A C 1
ATOM 801 O O . ASP A 1 96 ? -9.298 -15.229 1.376 1.00 87.81 96 ASP A O 1
ATOM 805 N N . TYR A 1 97 ? -9.698 -13.344 0.216 1.00 88.56 97 TYR A N 1
ATOM 806 C CA . TYR A 1 97 ? -8.428 -12.731 0.572 1.00 88.56 97 TYR A CA 1
ATOM 807 C C . TYR A 1 97 ? -8.366 -12.377 2.064 1.00 88.56 97 TYR A C 1
ATOM 809 O O . TYR A 1 97 ? -7.373 -12.724 2.714 1.00 88.56 97 TYR A O 1
ATOM 817 N N . ILE A 1 98 ? -9.412 -11.738 2.604 1.00 90.00 98 ILE A N 1
ATOM 818 C CA . ILE A 1 98 ? -9.451 -11.293 4.009 1.00 90.00 98 ILE A CA 1
ATOM 819 C C . ILE A 1 98 ? -9.969 -12.363 4.988 1.00 90.00 98 ILE A C 1
ATOM 821 O O . ILE A 1 98 ? -10.042 -12.121 6.192 1.00 90.00 98 ILE A O 1
ATOM 825 N N . GLY A 1 99 ? -10.339 -13.544 4.485 1.00 87.06 99 GLY A N 1
ATOM 826 C CA . GLY A 1 99 ? -10.753 -14.687 5.296 1.00 87.06 99 GLY A CA 1
ATOM 827 C C . GLY A 1 99 ? -12.155 -14.566 5.898 1.00 87.06 99 GLY A C 1
ATOM 828 O O . GLY A 1 99 ? -12.355 -14.972 7.037 1.00 87.06 99 GLY A O 1
ATOM 829 N N . VAL A 1 100 ? -13.127 -14.021 5.163 1.00 87.50 100 VAL A N 1
ATOM 830 C CA . VAL A 1 100 ? -14.535 -13.927 5.600 1.00 87.50 100 VAL A CA 1
ATOM 831 C C . VAL A 1 100 ? -15.483 -14.556 4.585 1.00 87.50 100 VAL A C 1
ATOM 833 O O . VAL A 1 100 ? -15.081 -14.918 3.483 1.00 87.50 100 VAL A O 1
ATOM 836 N N . ASP A 1 101 ? -16.759 -14.678 4.948 1.00 86.56 101 ASP A N 1
ATOM 837 C CA . ASP A 1 101 ? -17.796 -14.990 3.969 1.00 86.56 101 ASP A CA 1
ATOM 838 C C . ASP A 1 101 ? -18.145 -13.759 3.111 1.00 86.56 101 ASP A C 1
ATOM 840 O O . ASP A 1 101 ? -18.136 -12.626 3.598 1.00 86.56 101 ASP A O 1
ATOM 844 N N . PHE A 1 102 ? -18.483 -13.965 1.835 1.00 86.50 102 PHE A N 1
ATOM 845 C CA . PHE A 1 102 ? -18.822 -12.875 0.914 1.00 86.50 102 PHE A CA 1
ATOM 846 C C . PHE A 1 102 ? -20.016 -12.037 1.397 1.00 86.50 102 PHE A C 1
ATOM 848 O O . PHE A 1 102 ? -20.067 -10.833 1.129 1.00 86.50 102 PHE A O 1
ATOM 855 N N . GLN A 1 103 ? -20.947 -12.635 2.152 1.00 89.31 103 GLN A N 1
ATOM 856 C CA . GLN A 1 103 ? -22.053 -11.909 2.770 1.00 89.31 103 GLN A CA 1
ATOM 857 C C . GLN A 1 103 ? -21.546 -10.870 3.772 1.00 89.31 103 GLN A C 1
ATOM 859 O O . GLN A 1 103 ? -22.144 -9.804 3.883 1.00 89.31 103 GLN A O 1
ATOM 864 N N . ALA A 1 104 ? -20.430 -11.123 4.464 1.00 88.81 104 ALA A N 1
ATOM 865 C CA . ALA A 1 104 ? -19.844 -10.154 5.383 1.00 88.81 104 ALA A CA 1
ATOM 866 C C . ALA A 1 104 ? -19.357 -8.901 4.643 1.00 88.81 104 ALA A C 1
ATOM 868 O O . ALA A 1 104 ? -19.635 -7.800 5.109 1.00 88.81 104 ALA A O 1
ATOM 869 N N . ILE A 1 105 ? -18.719 -9.055 3.475 1.00 92.31 105 ILE A N 1
ATOM 870 C CA . ILE A 1 105 ? -18.340 -7.918 2.620 1.00 92.31 105 ILE A CA 1
ATOM 871 C C . ILE A 1 105 ? -19.589 -7.189 2.125 1.00 92.31 105 ILE A C 1
ATOM 873 O O . ILE A 1 105 ? -19.668 -5.972 2.227 1.00 92.31 105 ILE A O 1
ATOM 877 N N . SER A 1 106 ? -20.606 -7.926 1.668 1.00 92.94 106 SER A N 1
ATOM 878 C CA . SER A 1 106 ? -21.865 -7.318 1.220 1.00 92.94 106 SER A CA 1
ATOM 879 C C . SER A 1 106 ? -22.551 -6.503 2.325 1.00 92.94 106 SER A C 1
ATOM 881 O O . SER A 1 106 ? -23.091 -5.435 2.058 1.00 92.94 106 SER A O 1
ATOM 883 N N . GLN A 1 107 ? -22.516 -6.983 3.569 1.00 92.38 107 GLN A N 1
ATOM 884 C CA . GLN A 1 107 ? -23.057 -6.285 4.740 1.00 92.38 107 GLN A CA 1
ATOM 885 C C . GLN A 1 107 ? -22.257 -5.022 5.081 1.00 92.38 107 GLN A C 1
ATOM 887 O O . GLN A 1 107 ? -22.847 -4.028 5.499 1.00 92.38 107 GLN A O 1
ATOM 892 N N . VAL A 1 108 ? -20.934 -5.050 4.889 1.00 92.94 108 VAL A N 1
ATOM 893 C CA . VAL A 1 108 ? -20.076 -3.864 5.022 1.00 92.94 108 VAL A CA 1
ATOM 894 C C . VAL A 1 108 ? -20.405 -2.838 3.939 1.00 92.94 108 VAL A C 1
ATOM 896 O O . VAL A 1 108 ? -20.702 -1.700 4.274 1.00 92.94 108 VAL A O 1
ATOM 899 N N . GLU A 1 109 ? -20.442 -3.238 2.664 1.00 94.56 109 GLU A N 1
ATOM 900 C CA . GLU A 1 109 ? -20.734 -2.327 1.542 1.00 94.56 109 GLU A CA 1
ATOM 901 C C . GLU A 1 109 ? -22.124 -1.678 1.632 1.00 94.56 109 GLU A C 1
ATOM 903 O O . GLU A 1 109 ? -22.354 -0.604 1.084 1.00 94.56 109 GLU A O 1
ATOM 908 N N . LYS A 1 110 ? -23.065 -2.330 2.323 1.00 92.06 110 LYS A N 1
ATOM 909 C CA . LYS A 1 110 ? -24.414 -1.810 2.589 1.00 92.06 110 LYS A CA 1
ATOM 910 C C . LYS A 1 110 ? -24.510 -0.963 3.866 1.00 92.06 110 LYS A C 1
ATOM 912 O O . LYS A 1 110 ? -25.602 -0.508 4.184 1.00 92.06 110 LYS A O 1
ATOM 917 N N . GLY A 1 111 ? -23.424 -0.808 4.628 1.00 87.38 111 GLY A N 1
ATOM 918 C CA . GLY A 1 111 ? -23.420 -0.069 5.896 1.00 87.38 111 GLY A CA 1
ATOM 919 C C . GLY A 1 111 ? -24.215 -0.742 7.025 1.00 87.38 111 GLY A C 1
ATOM 920 O O . GLY A 1 111 ? -24.605 -0.086 7.984 1.00 87.38 111 GLY A O 1
ATOM 921 N N . VAL A 1 112 ? -24.488 -2.049 6.932 1.00 87.75 112 VAL A N 1
ATOM 922 C CA . VAL A 1 112 ? -25.285 -2.770 7.947 1.00 87.75 112 VAL A CA 1
ATOM 923 C C . VAL A 1 112 ? -24.446 -3.110 9.184 1.00 87.75 112 VAL A C 1
ATOM 925 O O . VAL A 1 112 ? -24.962 -3.231 10.297 1.00 87.75 112 VAL A O 1
ATOM 928 N N . ARG A 1 113 ? -23.131 -3.282 9.013 1.00 83.88 113 ARG A N 1
ATOM 929 C CA . ARG A 1 113 ? -22.207 -3.547 10.124 1.00 83.88 113 ARG A CA 1
ATOM 930 C C . ARG A 1 113 ? -22.035 -2.289 10.973 1.00 83.88 113 ARG A C 1
ATOM 932 O O . ARG A 1 113 ? -21.750 -1.237 10.436 1.00 83.88 113 ARG A O 1
ATOM 939 N N . LYS A 1 114 ? -22.129 -2.428 12.299 1.00 82.31 114 LYS A N 1
ATOM 940 C CA . LYS A 1 114 ? -22.022 -1.312 13.261 1.00 82.31 114 LYS A CA 1
ATOM 941 C C . LYS A 1 114 ? -20.602 -1.014 13.755 1.00 82.31 114 LYS A C 1
ATOM 943 O O . LYS A 1 114 ? -20.443 -0.159 14.611 1.00 82.31 114 LYS A O 1
ATOM 948 N N . LYS A 1 115 ? -19.599 -1.761 13.292 1.00 87.62 115 LYS A N 1
ATOM 949 C CA . LYS A 1 115 ? -18.207 -1.620 13.734 1.00 87.62 115 LYS A CA 1
ATOM 950 C C . LYS A 1 115 ? -17.248 -2.030 12.629 1.00 87.62 115 LYS A C 1
ATOM 952 O O . LYS A 1 115 ? -17.482 -3.033 11.944 1.00 87.62 115 LYS A O 1
ATOM 957 N N . ILE A 1 116 ? -16.149 -1.295 12.509 1.00 88.88 116 ILE A N 1
ATOM 958 C CA . ILE A 1 116 ? -15.040 -1.604 11.607 1.00 88.88 116 ILE A CA 1
ATOM 959 C C . ILE A 1 116 ? -14.017 -2.458 12.361 1.00 88.88 116 ILE A C 1
ATOM 961 O O . ILE A 1 116 ? -13.561 -2.123 13.452 1.00 88.88 116 ILE A O 1
ATOM 965 N N . SER A 1 117 ? -13.647 -3.603 11.788 1.00 92.31 117 SER A N 1
ATOM 966 C CA . SER A 1 117 ? -12.613 -4.462 12.369 1.00 92.31 117 SER A CA 1
ATOM 967 C C . SER A 1 117 ? -11.232 -3.959 11.957 1.00 92.31 117 SER A C 1
ATOM 969 O O . SER A 1 117 ? -10.870 -4.095 10.790 1.00 92.31 117 SER A O 1
ATOM 971 N N . ARG A 1 118 ? -10.450 -3.451 12.921 1.00 93.62 118 ARG A N 1
ATOM 972 C CA . ARG A 1 118 ? -9.071 -2.953 12.727 1.00 93.62 118 ARG A CA 1
ATOM 973 C C . ARG A 1 118 ? -8.207 -3.920 11.913 1.00 93.62 118 ARG A C 1
ATOM 975 O O . ARG A 1 118 ? -7.665 -3.575 10.875 1.00 93.62 118 ARG A O 1
ATOM 982 N N . ASN A 1 119 ? -8.170 -5.187 12.314 1.00 93.75 119 ASN A N 1
ATOM 983 C CA . ASN A 1 119 ? -7.308 -6.172 11.658 1.00 93.75 119 ASN A CA 1
ATOM 984 C C . ASN A 1 119 ? -7.793 -6.576 10.256 1.00 93.75 119 ASN A C 1
ATOM 986 O O . ASN A 1 119 ? -6.986 -6.889 9.385 1.00 93.75 119 ASN A O 1
ATOM 990 N N . ARG A 1 120 ? -9.109 -6.568 10.008 1.00 93.25 120 ARG A N 1
ATOM 991 C CA . ARG A 1 120 ? -9.634 -6.815 8.655 1.00 93.25 120 ARG A CA 1
ATOM 992 C C . ARG A 1 120 ? -9.458 -5.600 7.750 1.00 93.25 120 ARG A C 1
ATOM 994 O O . ARG A 1 120 ? -9.253 -5.800 6.559 1.00 93.25 120 ARG A O 1
ATOM 1001 N N . LEU A 1 121 ? -9.474 -4.386 8.305 1.00 95.25 121 LEU A N 1
ATOM 1002 C CA . LEU A 1 121 ? -9.090 -3.174 7.587 1.00 95.25 121 LEU A CA 1
ATOM 1003 C C . LEU A 1 121 ? -7.661 -3.308 7.050 1.00 95.25 121 LEU A C 1
ATOM 1005 O O . LEU A 1 121 ? -7.474 -3.111 5.860 1.00 95.25 121 LEU A O 1
ATOM 1009 N N . LEU A 1 122 ? -6.697 -3.779 7.851 1.00 93.75 122 LEU A N 1
ATOM 1010 C CA . LEU A 1 122 ? -5.322 -4.014 7.373 1.00 93.75 122 LEU A CA 1
ATOM 1011 C C . LEU A 1 122 ? -5.251 -4.971 6.177 1.00 93.75 122 LEU A C 1
ATOM 1013 O O . LEU A 1 122 ? -4.511 -4.739 5.224 1.00 93.75 122 LEU A O 1
ATOM 1017 N N . LEU A 1 123 ? -6.049 -6.040 6.193 1.00 93.81 123 LEU A N 1
ATOM 1018 C CA . LEU A 1 123 ? -6.118 -6.977 5.070 1.00 93.81 123 LEU A CA 1
ATOM 1019 C C . LEU A 1 123 ? -6.777 -6.350 3.833 1.00 93.81 123 LEU A C 1
ATOM 1021 O O . LEU A 1 123 ? -6.409 -6.688 2.711 1.00 93.81 123 LEU A O 1
ATOM 1025 N N . LEU A 1 124 ? -7.732 -5.437 4.013 1.00 92.44 124 LEU A N 1
ATOM 1026 C CA . LEU A 1 124 ? -8.302 -4.659 2.912 1.00 92.44 124 LEU A CA 1
ATOM 1027 C C . LEU A 1 124 ? -7.286 -3.651 2.365 1.00 92.44 124 LEU A C 1
ATOM 1029 O O . LEU A 1 124 ? -7.148 -3.563 1.149 1.00 92.44 124 LEU A O 1
ATOM 1033 N N . CYS A 1 125 ? -6.519 -2.980 3.225 1.00 84.81 125 CYS A N 1
ATOM 1034 C CA . CYS A 1 125 ? -5.403 -2.120 2.829 1.00 84.81 125 CYS A CA 1
ATOM 1035 C C . CYS A 1 125 ? -4.364 -2.902 2.016 1.00 84.81 125 CYS A C 1
ATOM 1037 O O . CYS A 1 125 ? -3.962 -2.454 0.949 1.00 84.81 125 CYS A O 1
ATOM 1039 N N . ALA A 1 126 ? -4.002 -4.116 2.443 1.00 81.25 126 ALA A N 1
ATOM 1040 C CA . ALA A 1 126 ? -3.109 -4.996 1.687 1.00 81.25 126 ALA A CA 1
ATOM 1041 C C . ALA A 1 126 ? -3.695 -5.417 0.326 1.00 81.25 126 ALA A C 1
ATOM 1043 O O . ALA A 1 126 ? -2.994 -5.408 -0.686 1.00 81.25 126 ALA A O 1
ATOM 1044 N N . PHE A 1 127 ? -4.988 -5.761 0.282 1.00 86.62 127 PHE A N 1
ATOM 1045 C CA . PHE A 1 127 ? -5.666 -6.176 -0.949 1.00 86.62 127 PHE A CA 1
ATOM 1046 C C . PHE A 1 127 ? -5.774 -5.037 -1.966 1.00 86.62 127 PHE A C 1
ATOM 1048 O O . PHE A 1 127 ? -5.513 -5.227 -3.156 1.00 86.62 127 PHE A O 1
ATOM 1055 N N . PHE A 1 128 ? -6.182 -3.860 -1.493 1.00 80.62 128 PHE A N 1
ATOM 1056 C CA . PHE A 1 128 ? -6.388 -2.679 -2.315 1.00 80.62 128 PHE A CA 1
ATOM 1057 C C . PHE A 1 128 ? -5.131 -1.818 -2.443 1.00 80.62 128 PHE A C 1
ATOM 1059 O O . PHE A 1 128 ? -5.130 -0.912 -3.260 1.00 80.62 128 PHE A O 1
ATOM 1066 N N . ARG A 1 129 ? -4.028 -2.105 -1.751 1.00 74.25 129 ARG A N 1
ATOM 1067 C CA . ARG A 1 129 ? -2.822 -1.254 -1.790 1.00 74.25 129 ARG A CA 1
ATOM 1068 C C . ARG A 1 129 ? -3.167 0.220 -1.538 1.00 74.25 129 ARG A C 1
ATOM 1070 O O . ARG A 1 129 ? -2.791 1.096 -2.304 1.00 74.25 129 ARG A O 1
ATOM 1077 N N . CYS A 1 130 ? -3.973 0.456 -0.510 1.00 79.31 130 CYS A N 1
ATOM 1078 C CA . CYS A 1 130 ? -4.436 1.783 -0.121 1.00 79.31 130 CYS A CA 1
ATOM 1079 C C . CYS A 1 130 ? -4.260 1.951 1.383 1.00 79.31 130 CYS A C 1
ATOM 1081 O O . CYS A 1 130 ? -4.381 0.977 2.134 1.00 79.31 130 CYS A O 1
ATOM 1083 N N . SER A 1 131 ? -4.034 3.188 1.818 1.00 83.38 131 SER A N 1
ATOM 1084 C CA . SER A 1 131 ? -3.951 3.509 3.236 1.00 83.38 131 SER A CA 1
ATOM 1085 C C . SER A 1 131 ? -5.290 3.253 3.953 1.00 83.38 131 SER A C 1
ATOM 1087 O O . SER A 1 131 ? -6.359 3.252 3.324 1.00 83.38 131 SER A O 1
ATOM 1089 N N . PRO A 1 132 ? -5.263 3.011 5.272 1.00 89.44 132 PRO A N 1
ATOM 1090 C CA . PRO A 1 132 ? -6.454 2.944 6.108 1.00 89.44 132 PRO A CA 1
ATOM 1091 C C . PRO A 1 132 ? -7.417 4.122 5.909 1.00 89.44 132 PRO A C 1
ATOM 1093 O O . PRO A 1 132 ? -8.617 3.898 5.808 1.00 89.44 132 PRO A O 1
ATOM 1096 N N . GLU A 1 133 ? -6.917 5.349 5.797 1.00 88.69 133 GLU A N 1
ATOM 1097 C CA . GLU A 1 133 ? -7.700 6.580 5.647 1.00 88.69 133 GLU A CA 1
ATOM 1098 C C . GLU A 1 133 ? -8.501 6.582 4.341 1.00 88.69 133 GLU A C 1
ATOM 1100 O O . GLU A 1 133 ? -9.700 6.876 4.348 1.00 88.69 133 GLU A O 1
ATOM 1105 N N . VAL A 1 134 ? -7.867 6.163 3.239 1.00 83.88 134 VAL A N 1
ATOM 1106 C CA . VAL A 1 134 ? -8.523 6.012 1.934 1.00 83.88 134 VAL A CA 1
ATOM 1107 C C . VAL A 1 134 ? -9.610 4.951 2.006 1.00 83.88 134 VAL A C 1
ATOM 1109 O O . VAL A 1 134 ? -10.723 5.187 1.549 1.00 83.88 134 VAL A O 1
ATOM 1112 N N . VAL A 1 135 ? -9.322 3.783 2.589 1.00 89.94 135 VAL A N 1
ATOM 1113 C CA . VAL A 1 135 ? -10.312 2.698 2.685 1.00 89.94 135 VAL A CA 1
ATOM 1114 C C . VAL A 1 135 ? -11.488 3.106 3.581 1.00 89.94 135 VAL A C 1
ATOM 1116 O O . VAL A 1 135 ? -12.629 2.775 3.269 1.00 89.94 135 VAL A O 1
ATOM 1119 N N . LEU A 1 136 ? -11.227 3.846 4.661 1.00 92.06 136 LEU A N 1
ATOM 1120 C CA . LEU A 1 136 ? -12.238 4.382 5.576 1.00 92.06 136 LEU A CA 1
ATOM 1121 C C . LEU A 1 136 ? -13.070 5.527 4.972 1.00 92.06 136 LEU A C 1
ATOM 1123 O O . LEU A 1 136 ? -14.076 5.907 5.567 1.00 92.06 136 LEU A O 1
ATOM 1127 N N . GLY A 1 137 ? -12.681 6.065 3.811 1.00 87.62 137 GLY A N 1
ATOM 1128 C CA . GLY A 1 137 ? -13.350 7.212 3.195 1.00 87.62 137 GLY A CA 1
ATOM 1129 C C . GLY A 1 137 ? -13.161 8.511 3.985 1.00 87.62 137 GLY A C 1
ATOM 1130 O O . GLY A 1 137 ? -14.053 9.355 3.984 1.00 87.62 137 GLY A O 1
ATOM 1131 N N . LEU A 1 138 ? -12.037 8.643 4.703 1.00 83.38 138 LEU A N 1
ATOM 1132 C CA . LEU A 1 138 ? -11.693 9.850 5.469 1.00 83.38 138 LEU A CA 1
ATOM 1133 C C . LEU A 1 138 ? -11.088 10.948 4.592 1.00 83.38 138 LEU A C 1
ATOM 1135 O O . LEU A 1 138 ? -11.109 12.115 4.976 1.00 83.38 138 LEU A O 1
ATOM 1139 N N . GLU A 1 139 ? -10.572 10.591 3.418 1.00 68.69 139 GLU A N 1
ATOM 1140 C CA . GLU A 1 139 ? -10.174 11.578 2.422 1.00 68.69 139 GLU A CA 1
ATOM 1141 C C . GLU A 1 139 ? -11.411 12.107 1.680 1.00 68.69 139 GLU A C 1
ATOM 1143 O O . GLU A 1 139 ? -12.319 11.325 1.367 1.00 68.69 139 GLU A O 1
ATOM 1148 N N . PRO A 1 140 ? -11.492 13.424 1.401 1.00 46.03 140 PRO A N 1
ATOM 1149 C CA . PRO A 1 140 ? -12.578 13.978 0.607 1.00 46.03 140 PRO A CA 1
ATOM 1150 C C . PRO A 1 140 ? -12.673 13.255 -0.741 1.00 46.03 140 PRO A C 1
ATOM 1152 O O . PRO A 1 140 ? -11.689 12.730 -1.258 1.00 46.03 140 PRO A O 1
ATOM 1155 N N . ASN A 1 141 ? -13.878 13.229 -1.315 1.00 41.38 141 ASN A N 1
ATOM 1156 C CA . ASN A 1 141 ? -14.177 12.624 -2.617 1.00 41.38 141 ASN A CA 1
ATOM 1157 C C . ASN A 1 141 ? -13.568 13.454 -3.770 1.00 41.38 141 ASN A C 1
ATOM 1159 O O . ASN A 1 141 ? -14.257 13.934 -4.671 1.00 41.38 141 ASN A O 1
ATOM 1163 N N . THR A 1 142 ? -12.263 13.689 -3.711 1.00 35.91 142 THR A N 1
ATOM 1164 C CA . THR A 1 142 ? -11.499 14.455 -4.680 1.00 35.91 142 THR A CA 1
ATOM 1165 C C . THR A 1 142 ? -11.252 13.596 -5.910 1.00 35.91 142 THR A C 1
ATOM 1167 O O . THR A 1 142 ? -10.360 12.763 -5.961 1.00 35.91 142 THR A O 1
ATOM 1170 N N . THR A 1 143 ? -12.113 13.846 -6.894 1.00 32.31 143 THR A N 1
ATOM 1171 C CA . THR A 1 143 ? -11.746 14.012 -8.301 1.00 32.31 143 THR A CA 1
ATOM 1172 C C . THR A 1 143 ? -11.169 12.784 -9.005 1.00 32.31 143 THR A C 1
ATOM 1174 O O . THR A 1 143 ? -9.992 12.459 -8.938 1.00 32.31 143 THR A O 1
ATOM 1177 N N . ARG A 1 144 ? -12.064 12.177 -9.786 1.00 36.50 144 ARG A N 1
ATOM 1178 C CA . ARG A 1 144 ? -11.838 11.428 -11.029 1.00 36.50 144 ARG A CA 1
ATOM 1179 C C . ARG A 1 144 ? -10.397 11.464 -11.565 1.00 36.50 144 ARG A C 1
ATOM 1181 O O . ARG A 1 144 ? -9.871 12.516 -11.920 1.00 36.50 144 ARG A O 1
ATOM 1188 N N . VAL A 1 145 ? -9.882 10.252 -11.746 1.00 34.34 145 VAL A N 1
ATOM 1189 C CA . VAL A 1 145 ? -8.569 9.802 -12.246 1.00 34.34 145 VAL A CA 1
ATOM 1190 C C . VAL A 1 145 ? -8.064 10.508 -13.523 1.00 34.34 145 VAL A C 1
ATOM 1192 O O . VAL A 1 145 ? -6.880 10.460 -13.828 1.00 34.34 145 VAL A O 1
ATOM 1195 N N . GLU A 1 146 ? -8.921 11.216 -14.253 1.00 35.84 146 GLU A N 1
ATOM 1196 C CA . GLU A 1 146 ? -8.613 11.836 -15.550 1.00 35.84 146 GLU A CA 1
ATOM 1197 C C . GLU A 1 146 ? -8.200 13.322 -15.458 1.00 35.84 146 GLU A C 1
ATOM 1199 O O . GLU A 1 146 ? -7.841 13.917 -16.470 1.00 35.84 146 GLU A O 1
ATOM 1204 N N . LEU A 1 147 ? -8.209 13.933 -14.263 1.00 35.66 147 LEU A N 1
ATOM 1205 C CA . LEU A 1 147 ? -7.793 15.335 -14.052 1.00 35.66 147 LEU A CA 1
ATOM 1206 C C . LEU A 1 147 ? -6.565 15.492 -13.126 1.00 35.66 147 LEU A C 1
ATOM 1208 O O . LEU A 1 147 ? -6.197 16.613 -12.788 1.00 35.66 147 LEU A O 1
ATOM 1212 N N . PHE A 1 148 ? -5.926 14.385 -12.726 1.00 35.91 148 PHE A N 1
ATOM 1213 C CA . PHE A 1 148 ? -4.992 14.296 -11.591 1.00 35.91 148 PHE A CA 1
ATOM 1214 C C . PHE A 1 148 ? -3.569 13.842 -11.994 1.00 35.91 148 PHE A C 1
ATOM 1216 O O . PHE A 1 148 ? -2.984 12.950 -11.388 1.00 35.91 148 PHE A O 1
ATOM 1223 N N . PHE A 1 149 ? -2.966 14.465 -13.008 1.00 37.53 149 PHE A N 1
ATOM 1224 C CA . PHE A 1 149 ? -1.514 14.371 -13.262 1.00 37.53 149 PHE A CA 1
ATOM 1225 C C . PHE A 1 149 ? -0.695 15.180 -12.223 1.00 37.53 149 PHE A C 1
ATOM 1227 O O . PHE A 1 149 ? 0.237 15.905 -12.574 1.00 37.53 149 PHE A O 1
ATOM 1234 N N . ASP A 1 150 ? -1.073 15.128 -10.941 1.00 37.97 150 ASP A N 1
ATOM 1235 C CA . ASP A 1 150 ? -0.558 16.042 -9.919 1.00 37.97 150 ASP A CA 1
ATOM 1236 C C . ASP A 1 150 ? 0.585 15.412 -9.098 1.00 37.97 150 ASP A C 1
ATOM 1238 O O . ASP A 1 150 ? 0.393 14.602 -8.193 1.00 37.97 150 ASP A O 1
ATOM 1242 N N . ARG A 1 151 ? 1.797 15.823 -9.480 1.00 47.81 151 ARG A N 1
ATOM 1243 C CA . ARG A 1 151 ? 3.055 15.957 -8.719 1.00 47.81 151 ARG A CA 1
ATOM 1244 C C . ARG A 1 151 ? 3.671 14.734 -8.019 1.00 47.81 151 ARG A C 1
ATOM 1246 O O . ARG A 1 151 ? 4.826 14.474 -8.307 1.00 47.81 151 ARG A O 1
ATOM 1253 N N . GLN A 1 152 ? 2.987 13.907 -7.225 1.00 56.19 152 GLN A N 1
ATOM 1254 C CA . GLN A 1 152 ? 3.691 12.866 -6.432 1.00 56.19 152 GLN A CA 1
ATOM 1255 C C . GLN A 1 152 ? 4.325 11.734 -7.263 1.00 56.19 152 GLN A C 1
ATOM 1257 O O . GLN A 1 152 ? 5.490 11.389 -7.054 1.00 56.19 152 GLN A O 1
ATOM 1262 N N . SER A 1 153 ? 3.591 11.162 -8.223 1.00 60.69 153 SER A N 1
ATOM 1263 C CA . SER A 1 153 ? 4.147 10.129 -9.118 1.00 60.69 153 SER A CA 1
ATOM 1264 C C . SER A 1 153 ? 5.221 10.697 -10.039 1.00 60.69 153 SER A C 1
ATOM 1266 O O . SER A 1 153 ? 6.199 10.020 -10.356 1.00 60.69 153 SER A O 1
ATOM 1268 N N . ARG A 1 154 ? 5.059 11.966 -10.429 1.00 70.69 154 ARG A N 1
ATOM 1269 C CA . ARG A 1 154 ? 6.047 12.690 -11.218 1.00 70.69 154 ARG A CA 1
ATOM 1270 C C . ARG A 1 154 ? 7.335 12.857 -10.419 1.00 70.69 154 ARG A C 1
ATOM 1272 O O . ARG A 1 154 ? 8.382 12.491 -10.924 1.00 70.69 154 ARG A O 1
ATOM 1279 N N . ASP A 1 155 ? 7.266 13.297 -9.170 1.00 76.69 155 ASP A N 1
ATOM 1280 C CA . ASP A 1 155 ? 8.437 13.463 -8.307 1.00 76.69 155 ASP A CA 1
ATOM 1281 C C . ASP A 1 155 ? 9.167 12.118 -8.118 1.00 76.69 155 ASP A C 1
ATOM 1283 O O . ASP A 1 155 ? 10.370 12.003 -8.337 1.00 76.69 155 ASP A O 1
ATOM 1287 N N . ARG A 1 156 ? 8.446 11.029 -7.852 1.00 85.00 156 ARG A N 1
ATOM 1288 C CA . ARG A 1 156 ? 9.044 9.686 -7.732 1.00 85.00 156 ARG A CA 1
ATOM 1289 C C . ARG A 1 156 ? 9.714 9.195 -9.023 1.00 85.00 156 ARG A C 1
ATOM 1291 O O . ARG A 1 156 ? 10.822 8.658 -8.972 1.00 85.00 156 ARG A O 1
ATOM 1298 N N . ALA A 1 157 ? 9.091 9.417 -10.181 1.00 80.69 157 ALA A N 1
ATOM 1299 C CA . ALA A 1 157 ? 9.691 9.117 -11.482 1.00 80.69 157 ALA A CA 1
ATOM 1300 C C . ALA A 1 157 ? 10.928 9.990 -11.754 1.00 80.69 157 ALA A C 1
ATOM 1302 O O . ALA A 1 157 ? 11.946 9.495 -12.244 1.00 80.69 157 ALA A O 1
ATOM 1303 N N . PHE A 1 158 ? 10.860 11.273 -11.392 1.00 77.88 158 PHE A N 1
ATOM 1304 C CA . PHE A 1 158 ? 11.991 12.186 -11.470 1.00 77.88 158 PHE A CA 1
ATOM 1305 C C . PHE A 1 158 ? 13.142 11.700 -10.593 1.00 77.88 158 PHE A C 1
ATOM 1307 O O . PHE A 1 158 ? 14.278 11.765 -11.036 1.00 77.88 158 PHE A O 1
ATOM 1314 N N . TYR A 1 159 ? 12.876 11.154 -9.404 1.00 82.00 159 TYR A N 1
ATOM 1315 C CA . TYR A 1 159 ? 13.933 10.739 -8.489 1.00 82.00 159 TYR A CA 1
ATOM 1316 C C . TYR A 1 159 ? 14.735 9.598 -9.103 1.00 82.00 159 TYR A C 1
ATOM 1318 O O . TYR A 1 159 ? 15.954 9.662 -9.153 1.00 82.00 159 TYR A O 1
ATOM 1326 N N . VAL A 1 160 ? 14.068 8.590 -9.667 1.00 84.88 160 VAL A N 1
ATOM 1327 C CA . VAL A 1 160 ? 14.756 7.456 -10.303 1.00 84.88 160 VAL A CA 1
ATOM 1328 C C . VAL A 1 160 ? 15.599 7.902 -11.501 1.00 84.88 160 VAL A C 1
ATOM 1330 O O . VAL A 1 160 ? 16.759 7.509 -11.627 1.00 84.88 160 VAL A O 1
ATOM 1333 N N . VAL A 1 161 ? 15.022 8.716 -12.388 1.00 76.12 161 VAL A N 1
ATOM 1334 C CA . VAL A 1 161 ? 15.682 9.136 -13.633 1.00 76.12 161 VAL A CA 1
ATOM 1335 C C . VAL A 1 161 ? 16.783 10.154 -13.363 1.00 76.12 161 VAL A C 1
ATOM 1337 O O . VAL A 1 161 ? 17.845 10.067 -13.973 1.00 76.12 161 VAL A O 1
ATOM 1340 N N . ASP A 1 162 ? 16.566 11.112 -12.465 1.00 73.62 162 ASP A N 1
ATOM 1341 C CA . ASP A 1 162 ? 17.569 12.128 -12.176 1.00 73.62 162 ASP A CA 1
ATOM 1342 C C . ASP A 1 162 ? 18.628 11.614 -11.220 1.00 73.62 162 ASP A C 1
ATOM 1344 O O . ASP A 1 162 ? 19.785 11.782 -11.555 1.00 73.62 162 ASP A O 1
ATOM 1348 N N . HIS A 1 163 ? 18.311 10.887 -10.148 1.00 76.00 163 HIS A N 1
ATOM 1349 C CA . HIS A 1 163 ? 19.331 10.425 -9.196 1.00 76.00 163 HIS A CA 1
ATOM 1350 C C . HIS A 1 163 ? 20.379 9.487 -9.827 1.00 76.00 163 HIS A C 1
ATOM 1352 O O . HIS A 1 163 ? 21.531 9.464 -9.397 1.00 76.00 163 HIS A O 1
ATOM 1358 N N . LEU A 1 164 ? 20.020 8.733 -10.875 1.00 71.38 164 LEU A N 1
ATOM 1359 C CA . LEU A 1 164 ? 20.983 7.918 -11.631 1.00 71.38 164 LEU A CA 1
ATOM 1360 C C . LEU A 1 164 ? 21.750 8.712 -12.701 1.00 71.38 164 LEU A C 1
ATOM 1362 O O . LEU A 1 164 ? 22.866 8.334 -13.051 1.00 71.38 164 LEU A O 1
ATOM 1366 N N . VAL A 1 165 ? 21.176 9.803 -13.221 1.00 62.00 165 VAL A N 1
ATOM 1367 C CA . VAL A 1 165 ? 21.759 10.613 -14.311 1.00 62.00 165 VAL A CA 1
ATOM 1368 C C . VAL A 1 165 ? 22.482 11.868 -13.797 1.00 62.00 165 VAL A C 1
ATOM 1370 O O . VAL A 1 165 ? 23.298 12.435 -14.514 1.00 62.00 165 VAL A O 1
ATOM 1373 N N . SER A 1 166 ? 22.200 12.314 -12.572 1.00 56.31 166 SER A N 1
ATOM 1374 C CA . SER A 1 166 ? 22.743 13.519 -11.932 1.00 56.31 166 SER A CA 1
ATOM 1375 C C . SER A 1 166 ? 24.006 13.258 -11.117 1.00 56.31 166 SER A C 1
ATOM 1377 O O . SER A 1 166 ? 24.507 14.171 -10.469 1.00 56.31 166 SER A O 1
ATOM 1379 N N . LEU A 1 167 ? 24.520 12.028 -11.112 1.00 54.75 167 LEU A N 1
ATOM 1380 C CA . LEU A 1 167 ? 25.865 11.765 -10.614 1.00 54.75 167 LEU A CA 1
ATOM 1381 C C . LEU A 1 167 ? 26.830 12.446 -11.587 1.00 54.75 167 LEU A C 1
ATOM 1383 O O . LEU A 1 167 ? 26.733 12.199 -12.787 1.00 54.75 167 LEU A O 1
ATOM 1387 N N . ASP A 1 168 ? 27.739 13.288 -11.083 1.00 45.72 168 ASP A N 1
ATOM 1388 C CA . ASP A 1 168 ? 28.685 14.100 -11.876 1.00 45.72 168 ASP A CA 1
ATOM 1389 C C . ASP A 1 168 ? 29.400 13.313 -13.000 1.00 45.72 168 ASP A C 1
ATOM 1391 O O . ASP A 1 168 ? 29.824 13.896 -13.996 1.00 45.72 168 ASP A O 1
ATOM 1395 N N . TYR A 1 169 ? 29.478 11.982 -12.865 1.00 53.34 169 TYR A N 1
ATOM 1396 C CA . TYR A 1 169 ? 29.667 11.017 -13.948 1.00 53.34 169 TYR A CA 1
ATOM 1397 C C . TYR A 1 169 ? 28.691 9.831 -13.778 1.00 53.34 169 TYR A C 1
ATOM 1399 O O . TYR A 1 169 ? 28.827 9.086 -12.798 1.00 53.34 169 TYR A O 1
ATOM 1407 N N . PRO A 1 170 ? 27.736 9.586 -14.701 1.00 58.16 170 PRO A N 1
ATOM 1408 C CA . PRO A 1 170 ? 26.904 8.390 -14.639 1.00 58.16 170 PRO A CA 1
ATOM 1409 C C . PRO A 1 170 ? 27.785 7.157 -14.864 1.00 58.16 170 PRO A C 1
ATOM 1411 O O . PRO A 1 170 ? 28.416 7.001 -15.911 1.00 58.16 170 PRO A O 1
ATOM 1414 N N . ARG A 1 171 ? 27.853 6.276 -13.862 1.00 67.81 171 ARG A N 1
ATOM 1415 C CA . ARG A 1 171 ? 28.589 5.011 -13.972 1.00 67.81 171 ARG A CA 1
ATOM 1416 C C . ARG A 1 171 ? 27.874 4.089 -14.952 1.00 67.81 171 ARG A C 1
ATOM 1418 O O . ARG A 1 171 ? 26.646 4.079 -15.001 1.00 67.81 171 ARG A O 1
ATOM 1425 N N . GLU A 1 172 ? 28.619 3.230 -15.646 1.00 69.50 172 GLU A N 1
ATOM 1426 C CA . GLU A 1 172 ? 28.037 2.212 -16.538 1.00 69.50 172 GLU A CA 1
ATOM 1427 C C . GLU A 1 172 ? 26.964 1.369 -15.828 1.00 69.50 172 GLU A C 1
ATOM 1429 O O . GLU A 1 172 ? 25.914 1.086 -16.397 1.00 69.50 172 GLU A O 1
ATOM 1434 N N . THR A 1 173 ? 27.174 1.051 -14.544 1.00 71.62 173 THR A N 1
ATOM 1435 C CA . THR A 1 173 ? 26.188 0.342 -13.711 1.00 71.62 173 THR A CA 1
ATOM 1436 C C . THR A 1 173 ? 24.886 1.129 -13.530 1.00 71.62 173 THR A C 1
ATOM 1438 O O . THR A 1 173 ? 23.807 0.544 -13.595 1.00 71.62 173 THR A O 1
ATOM 1441 N N . ASP A 1 174 ? 24.971 2.443 -13.311 1.00 76.19 174 ASP A N 1
ATOM 1442 C CA . ASP A 1 174 ? 23.807 3.306 -13.084 1.00 76.19 174 ASP A CA 1
ATOM 1443 C C . ASP A 1 174 ? 23.000 3.475 -14.393 1.00 76.19 174 ASP A C 1
ATOM 1445 O O . ASP A 1 174 ? 21.769 3.416 -14.382 1.00 76.19 174 ASP A O 1
ATOM 1449 N N . VAL A 1 175 ? 23.685 3.554 -15.543 1.00 73.25 175 VAL A N 1
ATOM 1450 C CA . VAL A 1 175 ? 23.055 3.556 -16.877 1.00 73.25 175 VAL A CA 1
ATOM 1451 C C . VAL A 1 175 ? 22.387 2.213 -17.188 1.00 73.25 175 VAL A C 1
ATOM 1453 O O . VAL A 1 175 ? 21.239 2.186 -17.633 1.00 73.25 175 VAL A O 1
ATOM 1456 N N . ALA A 1 176 ? 23.065 1.093 -16.924 1.00 74.56 176 ALA A N 1
ATOM 1457 C CA . ALA A 1 176 ? 22.517 -0.244 -17.149 1.00 74.56 176 ALA A CA 1
ATOM 1458 C C . ALA A 1 176 ? 21.273 -0.508 -16.285 1.00 74.56 176 ALA A C 1
ATOM 1460 O O . ALA A 1 176 ? 20.283 -1.062 -16.769 1.00 74.56 176 ALA A O 1
ATOM 1461 N N . LEU A 1 177 ? 21.283 -0.057 -15.025 1.00 81.69 177 LEU A N 1
ATOM 1462 C CA . LEU A 1 177 ? 20.110 -0.111 -14.151 1.00 81.69 177 LEU A CA 1
ATOM 1463 C C . LEU A 1 177 ? 18.946 0.701 -14.712 1.00 81.69 177 LEU A C 1
ATOM 1465 O O . LEU A 1 177 ? 17.833 0.184 -14.774 1.00 81.69 177 LEU A O 1
ATOM 1469 N N . LEU A 1 178 ? 19.195 1.934 -15.161 1.00 78.50 178 LEU A N 1
ATOM 1470 C CA . LEU A 1 178 ? 18.149 2.783 -15.728 1.00 78.50 178 LEU A CA 1
ATOM 1471 C C . LEU A 1 178 ? 17.522 2.154 -16.982 1.00 78.50 178 LEU A C 1
ATOM 1473 O O . LEU A 1 178 ? 16.297 2.091 -17.103 1.00 78.50 178 LEU A O 1
ATOM 1477 N N . MET A 1 179 ? 18.347 1.615 -17.883 1.00 75.12 179 MET A N 1
ATOM 1478 C CA . MET A 1 179 ? 17.867 0.891 -19.065 1.00 75.12 179 MET A CA 1
ATOM 1479 C C . MET A 1 179 ? 17.020 -0.320 -18.679 1.00 75.12 179 MET A C 1
ATOM 1481 O O . MET A 1 179 ? 15.960 -0.562 -19.264 1.00 75.12 179 MET A O 1
ATOM 1485 N N . GLN A 1 180 ? 17.448 -1.060 -17.658 1.00 83.25 180 GLN A N 1
ATOM 1486 C CA . GLN A 1 180 ? 16.702 -2.210 -17.182 1.00 83.25 180 GLN A CA 1
ATOM 1487 C C . GLN A 1 180 ? 15.388 -1.821 -16.499 1.00 83.25 180 GLN A C 1
ATOM 1489 O O . GLN A 1 180 ? 14.386 -2.526 -16.646 1.00 83.25 180 GLN A O 1
ATOM 1494 N N . PHE A 1 181 ? 15.354 -0.692 -15.791 1.00 87.38 181 PHE A N 1
ATOM 1495 C CA . PHE A 1 181 ? 14.125 -0.152 -15.219 1.00 87.38 181 PHE A CA 1
ATOM 1496 C C . PHE A 1 181 ? 13.115 0.171 -16.314 1.00 87.38 181 PHE A C 1
ATOM 1498 O O . PHE A 1 181 ? 11.962 -0.245 -16.194 1.00 87.38 181 PHE A O 1
ATOM 1505 N N . PHE A 1 182 ? 13.528 0.799 -17.417 1.00 79.31 182 PHE A N 1
ATOM 1506 C CA . PHE A 1 182 ? 12.630 1.052 -18.548 1.00 79.31 182 PHE A CA 1
ATOM 1507 C C . PHE A 1 182 ? 12.101 -0.240 -19.175 1.00 79.31 182 PHE A C 1
ATOM 1509 O O . PHE A 1 182 ? 10.884 -0.412 -19.257 1.00 79.31 182 PHE A O 1
ATOM 1516 N N . ARG A 1 183 ? 12.975 -1.209 -19.483 1.00 80.25 183 ARG A N 1
ATOM 1517 C CA . ARG A 1 183 ? 12.553 -2.513 -20.032 1.00 80.25 183 ARG A CA 1
ATOM 1518 C C . ARG A 1 183 ? 11.548 -3.229 -19.123 1.00 80.25 183 ARG A C 1
ATOM 1520 O O . ARG A 1 183 ? 10.561 -3.794 -19.593 1.00 80.25 183 ARG A O 1
ATOM 1527 N N . LEU A 1 184 ? 11.771 -3.210 -17.806 1.00 85.94 184 LEU A N 1
ATOM 1528 C CA . LEU A 1 184 ? 10.845 -3.800 -16.834 1.00 85.94 184 LEU A CA 1
ATOM 1529 C C . LEU A 1 184 ? 9.523 -3.031 -16.749 1.00 85.94 184 LEU A C 1
ATOM 1531 O O . LEU A 1 184 ? 8.471 -3.655 -16.594 1.00 85.94 184 LEU A O 1
ATOM 1535 N N . SER A 1 185 ? 9.566 -1.705 -16.867 1.00 82.31 185 SER A N 1
ATOM 1536 C CA . SER A 1 185 ? 8.383 -0.838 -16.830 1.00 82.31 185 SER A CA 1
ATOM 1537 C C . SER A 1 185 ? 7.454 -1.087 -18.014 1.00 82.31 185 SER A C 1
ATOM 1539 O O . SER A 1 185 ? 6.240 -1.147 -17.841 1.00 82.31 185 SER A O 1
ATOM 1541 N N . GLU A 1 186 ? 8.016 -1.331 -19.193 1.00 79.31 186 GLU A N 1
ATOM 1542 C CA . GLU A 1 186 ? 7.270 -1.672 -20.412 1.00 79.31 186 GLU A CA 1
ATOM 1543 C C . GLU A 1 186 ? 6.894 -3.162 -20.485 1.00 79.31 186 GLU A C 1
ATOM 1545 O O . GLU A 1 186 ? 6.017 -3.574 -21.247 1.00 79.31 186 GLU A O 1
ATOM 1550 N N . GLY A 1 187 ? 7.558 -3.994 -19.680 1.00 74.94 187 GLY A N 1
ATOM 1551 C CA . GLY A 1 187 ? 7.358 -5.433 -19.645 1.00 74.94 187 GLY A CA 1
ATOM 1552 C C . GLY A 1 187 ? 5.962 -5.853 -19.175 1.00 74.94 187 GLY A C 1
ATOM 1553 O O . GLY A 1 187 ? 5.265 -5.164 -18.432 1.00 74.94 187 GLY A O 1
ATOM 1554 N N . ALA A 1 188 ? 5.549 -7.065 -19.555 1.00 83.38 188 ALA A N 1
ATOM 1555 C CA . ALA A 1 188 ? 4.253 -7.598 -19.145 1.00 83.38 188 ALA A CA 1
ATOM 1556 C C . ALA A 1 188 ? 4.110 -7.648 -17.611 1.00 83.38 188 ALA A C 1
ATOM 1558 O O . ALA A 1 188 ? 5.034 -8.037 -16.894 1.00 83.38 188 ALA A O 1
ATOM 1559 N N . ARG A 1 189 ? 2.900 -7.394 -17.096 1.00 80.44 189 ARG A N 1
ATOM 1560 C CA . ARG A 1 189 ? 2.614 -7.342 -15.647 1.00 80.44 189 ARG A CA 1
ATOM 1561 C C . ARG A 1 189 ? 3.117 -8.551 -14.846 1.00 80.44 189 ARG A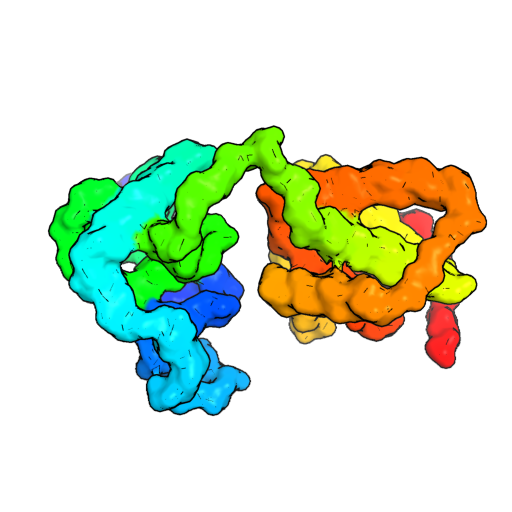 C 1
ATOM 1563 O O . ARG A 1 189 ? 3.508 -8.414 -13.691 1.00 80.44 189 ARG A O 1
ATOM 1570 N N . ARG A 1 190 ? 3.125 -9.748 -15.442 1.00 79.38 190 ARG A N 1
ATOM 1571 C CA . ARG A 1 190 ? 3.659 -10.966 -14.801 1.00 79.38 190 ARG A CA 1
ATOM 1572 C C . ARG A 1 190 ? 5.174 -10.894 -14.575 1.00 79.38 190 ARG A C 1
ATOM 1574 O O . ARG A 1 190 ? 5.653 -11.387 -13.558 1.00 79.38 190 ARG A O 1
ATOM 1581 N N . VAL A 1 191 ? 5.908 -10.277 -15.499 1.00 85.69 191 VAL A N 1
ATOM 1582 C CA . VAL A 1 191 ? 7.360 -10.054 -15.415 1.00 85.69 191 VAL A CA 1
ATOM 1583 C C . VAL A 1 191 ? 7.660 -9.021 -14.332 1.00 85.69 191 VAL A C 1
ATOM 1585 O O . VAL A 1 191 ? 8.454 -9.298 -13.438 1.00 85.69 191 VAL A O 1
ATOM 1588 N N . GLN A 1 192 ? 6.928 -7.905 -14.319 1.00 89.25 192 GLN A N 1
ATOM 1589 C CA . GLN A 1 192 ? 7.008 -6.883 -13.268 1.00 89.25 192 GLN A CA 1
ATOM 1590 C C . GLN A 1 192 ? 6.765 -7.475 -11.869 1.00 89.25 192 GLN A C 1
ATOM 1592 O O . GLN A 1 192 ? 7.541 -7.268 -10.939 1.00 89.25 192 GLN A O 1
ATOM 1597 N N . GLN A 1 193 ? 5.714 -8.290 -11.717 1.00 86.25 193 GLN A N 1
ATOM 1598 C CA . GLN A 1 193 ? 5.408 -8.983 -10.460 1.00 86.25 193 GLN A CA 1
ATOM 1599 C C . GLN A 1 193 ? 6.505 -9.964 -10.038 1.00 86.25 193 GLN A C 1
ATOM 1601 O O . GLN A 1 193 ? 6.761 -10.120 -8.841 1.00 86.25 193 GLN A O 1
ATOM 1606 N N . LYS A 1 194 ? 7.141 -10.643 -11.001 1.00 89.69 194 LYS A N 1
ATOM 1607 C CA . LYS A 1 194 ? 8.291 -11.513 -10.738 1.00 89.69 194 LYS A CA 1
ATOM 1608 C C . LYS A 1 194 ? 9.468 -10.683 -10.219 1.00 89.69 194 LYS A C 1
ATOM 1610 O O . LYS A 1 194 ? 10.043 -11.072 -9.210 1.00 89.69 194 LYS A O 1
ATOM 1615 N N . ALA A 1 195 ? 9.776 -9.546 -10.845 1.00 91.62 195 ALA A N 1
ATOM 1616 C CA . ALA A 1 195 ? 10.872 -8.664 -10.437 1.00 91.62 195 ALA A CA 1
ATOM 1617 C C . ALA A 1 195 ? 10.675 -8.137 -9.009 1.00 91.62 195 ALA A C 1
ATOM 1619 O O . ALA A 1 195 ? 11.539 -8.336 -8.157 1.00 91.62 195 ALA A O 1
ATOM 1620 N N . VAL A 1 196 ? 9.490 -7.597 -8.700 1.00 89.56 196 VAL A N 1
ATOM 1621 C CA . VAL A 1 196 ? 9.149 -7.157 -7.334 1.00 89.56 196 VAL A CA 1
ATOM 1622 C C . VAL A 1 196 ? 9.311 -8.297 -6.332 1.00 89.56 196 VAL A C 1
ATOM 1624 O O . VAL A 1 196 ? 9.874 -8.108 -5.258 1.00 89.56 196 VAL A O 1
ATOM 1627 N N . ARG A 1 197 ? 8.847 -9.507 -6.671 1.00 87.44 197 ARG A N 1
ATOM 1628 C CA . ARG A 1 197 ? 8.992 -10.671 -5.789 1.00 87.44 197 ARG A CA 1
ATOM 1629 C C . ARG A 1 197 ? 10.457 -11.039 -5.559 1.00 87.44 197 ARG A C 1
ATOM 1631 O O . ARG A 1 197 ? 10.784 -11.443 -4.450 1.00 87.44 197 ARG A O 1
ATOM 1638 N N . VAL A 1 198 ? 11.312 -10.940 -6.572 1.00 91.12 198 VAL A N 1
ATOM 1639 C CA . VAL A 1 198 ? 12.746 -11.227 -6.433 1.00 91.12 198 VAL A CA 1
ATOM 1640 C C . VAL A 1 198 ? 13.375 -10.256 -5.437 1.00 91.12 198 VAL A C 1
ATOM 1642 O O . VAL A 1 198 ? 13.941 -10.706 -4.446 1.00 91.12 198 VAL A O 1
ATOM 1645 N N . PHE A 1 199 ? 13.178 -8.950 -5.622 1.00 90.06 199 PHE A N 1
ATOM 1646 C CA . PHE A 1 199 ? 13.760 -7.937 -4.738 1.00 90.06 199 PHE A CA 1
ATOM 1647 C C . PHE A 1 199 ? 13.176 -7.947 -3.324 1.00 90.06 199 PHE A C 1
ATOM 1649 O O . PHE A 1 199 ? 13.931 -7.893 -2.361 1.00 90.06 199 PHE A O 1
ATOM 1656 N N . LYS A 1 200 ? 11.856 -8.119 -3.167 1.00 85.38 200 LYS A N 1
ATOM 1657 C CA . LYS A 1 200 ? 11.225 -8.214 -1.836 1.00 85.38 200 LYS A CA 1
ATOM 1658 C C . LYS A 1 200 ? 11.687 -9.430 -1.023 1.00 85.38 200 LYS A C 1
ATOM 1660 O O . LYS A 1 200 ? 11.524 -9.431 0.191 1.00 85.38 200 LYS A O 1
ATOM 1665 N N . ASN A 1 201 ? 12.218 -10.469 -1.671 1.00 82.19 201 ASN A N 1
ATOM 1666 C CA . ASN A 1 201 ? 12.759 -11.651 -0.993 1.00 82.19 201 ASN A CA 1
ATOM 1667 C C . ASN A 1 201 ? 14.294 -11.666 -0.948 1.00 82.19 201 ASN A C 1
ATOM 1669 O O . ASN A 1 201 ? 14.867 -12.627 -0.436 1.00 82.19 201 ASN A O 1
ATOM 1673 N N . ALA A 1 202 ? 14.962 -10.646 -1.489 1.00 81.31 202 ALA A N 1
ATOM 1674 C CA . ALA A 1 202 ? 16.410 -10.561 -1.483 1.00 81.31 202 ALA A CA 1
ATOM 1675 C C . ALA A 1 202 ? 16.879 -9.956 -0.144 1.00 81.31 202 ALA A C 1
ATOM 1677 O O . ALA A 1 202 ? 16.610 -8.786 0.123 1.00 81.31 202 ALA A O 1
ATOM 1678 N N . PRO A 1 203 ? 17.582 -10.719 0.712 1.00 71.56 203 PRO A N 1
ATOM 1679 C CA . PRO A 1 203 ? 17.892 -10.300 2.083 1.00 71.56 203 PRO A CA 1
ATOM 1680 C C . PRO A 1 203 ? 18.858 -9.110 2.164 1.00 71.56 203 PRO A C 1
ATOM 1682 O O . PRO A 1 203 ? 18.941 -8.459 3.199 1.00 71.56 203 PRO A O 1
ATOM 1685 N N . SER A 1 204 ? 19.578 -8.814 1.082 1.00 75.56 204 SER A N 1
ATOM 1686 C CA . SER A 1 204 ? 20.499 -7.681 0.976 1.00 75.56 204 SER A CA 1
ATOM 1687 C C . SER A 1 204 ? 19.814 -6.340 0.690 1.00 75.56 204 SER A C 1
ATOM 1689 O O . SER A 1 204 ? 20.506 -5.329 0.654 1.00 75.56 204 SER A O 1
ATOM 1691 N N . PHE A 1 205 ? 18.495 -6.309 0.463 1.00 78.94 205 PHE A N 1
ATOM 1692 C CA . PHE A 1 205 ? 17.782 -5.094 0.067 1.00 78.94 205 PHE A CA 1
ATOM 1693 C C . PHE A 1 205 ? 16.719 -4.700 1.084 1.00 78.94 205 PHE A C 1
ATOM 1695 O O . PHE A 1 205 ? 15.788 -5.453 1.371 1.00 78.94 205 PHE A O 1
ATOM 1702 N N . ARG A 1 206 ? 16.816 -3.460 1.566 1.00 83.56 206 ARG A N 1
ATOM 1703 C CA . ARG A 1 206 ? 15.708 -2.791 2.241 1.00 83.56 206 ARG A CA 1
ATOM 1704 C C . ARG A 1 206 ? 14.844 -2.128 1.175 1.00 83.56 206 ARG A C 1
ATOM 1706 O O . ARG A 1 206 ? 15.236 -1.114 0.613 1.00 83.56 206 ARG A O 1
ATOM 1713 N N . ILE A 1 207 ? 13.682 -2.710 0.898 1.00 86.44 207 ILE A N 1
ATOM 1714 C CA . ILE A 1 207 ? 12.701 -2.096 0.000 1.00 86.44 207 ILE A CA 1
ATOM 1715 C C . ILE A 1 207 ? 11.879 -1.092 0.805 1.00 86.44 207 ILE A C 1
ATOM 1717 O O . ILE A 1 207 ? 11.233 -1.466 1.784 1.00 86.44 207 ILE A O 1
ATOM 1721 N N . LEU A 1 208 ? 11.951 0.173 0.406 1.00 78.62 208 LEU A N 1
ATOM 1722 C CA . LEU A 1 208 ? 11.180 1.275 0.956 1.00 78.62 208 LEU A CA 1
ATOM 1723 C C . LEU A 1 208 ? 9.687 1.033 0.736 1.00 78.62 208 LEU A C 1
ATOM 1725 O O . LEU A 1 208 ? 9.265 0.492 -0.290 1.00 78.62 208 LEU A O 1
ATOM 1729 N N . SER A 1 209 ? 8.890 1.443 1.719 1.00 79.75 209 SER A N 1
ATOM 1730 C CA . SER A 1 209 ? 7.449 1.571 1.534 1.00 79.75 209 SER A CA 1
ATOM 1731 C C . SER A 1 209 ? 7.149 2.692 0.544 1.00 79.75 209 SER A C 1
ATOM 1733 O O . SER A 1 209 ? 7.978 3.576 0.340 1.00 79.75 209 SER A O 1
ATOM 1735 N N . HIS A 1 210 ? 5.936 2.728 -0.004 1.00 77.38 210 HIS A N 1
ATOM 1736 C CA . HIS A 1 210 ? 5.500 3.854 -0.831 1.00 77.38 210 HIS A CA 1
ATOM 1737 C C . HIS A 1 210 ? 5.683 5.199 -0.110 1.00 77.38 210 HIS A C 1
ATOM 1739 O O . HIS A 1 210 ? 6.134 6.180 -0.701 1.00 77.38 210 HIS A O 1
ATOM 1745 N N . THR A 1 211 ? 5.355 5.253 1.183 1.00 77.44 211 THR A N 1
ATOM 1746 C CA . THR A 1 211 ? 5.500 6.461 2.005 1.00 77.44 211 THR A CA 1
ATOM 1747 C C . THR A 1 211 ? 6.963 6.873 2.130 1.00 77.44 211 THR A C 1
ATOM 1749 O O . THR A 1 211 ? 7.286 8.039 1.914 1.00 77.44 211 THR A O 1
ATOM 1752 N N . ASP A 1 212 ? 7.848 5.922 2.430 1.00 79.12 212 ASP A N 1
ATOM 1753 C CA . ASP A 1 212 ? 9.279 6.193 2.583 1.00 79.12 212 ASP A CA 1
ATOM 1754 C C . ASP A 1 212 ? 9.916 6.564 1.241 1.00 79.12 212 ASP A C 1
ATOM 1756 O O . ASP A 1 212 ? 10.681 7.515 1.173 1.00 79.12 212 ASP A O 1
ATOM 1760 N N . ALA A 1 213 ? 9.539 5.882 0.158 1.00 78.75 213 ALA A N 1
ATOM 1761 C CA . ALA A 1 213 ? 9.989 6.182 -1.196 1.00 78.75 213 ALA A CA 1
ATOM 1762 C C . ALA A 1 213 ? 9.543 7.581 -1.652 1.00 78.75 213 ALA A C 1
ATOM 1764 O O . ALA A 1 213 ? 10.299 8.294 -2.307 1.00 78.75 213 ALA A O 1
ATOM 1765 N N . THR A 1 214 ? 8.326 7.997 -1.287 1.00 78.69 214 THR A N 1
ATOM 1766 C CA . THR A 1 214 ? 7.828 9.356 -1.563 1.00 78.69 214 THR A CA 1
ATOM 1767 C C . THR A 1 214 ? 8.601 10.393 -0.758 1.00 78.69 214 THR A C 1
ATOM 1769 O O . THR A 1 214 ? 8.954 11.447 -1.287 1.00 78.69 214 THR A O 1
ATOM 1772 N N . LYS A 1 215 ? 8.869 10.101 0.518 1.00 80.69 215 LYS A N 1
ATOM 1773 C CA . LYS A 1 215 ? 9.626 10.986 1.400 1.00 80.69 215 LYS A CA 1
ATOM 1774 C C . LYS A 1 215 ? 11.049 11.186 0.879 1.00 80.69 215 LYS A C 1
ATOM 1776 O O . LYS A 1 215 ? 11.451 12.327 0.692 1.00 80.69 215 LYS A O 1
ATOM 1781 N N . GLU A 1 216 ? 11.740 10.093 0.576 1.00 79.88 216 GLU A N 1
ATOM 1782 C CA . GLU A 1 216 ? 13.090 10.085 0.007 1.00 79.88 216 GLU A CA 1
ATOM 1783 C C . GLU A 1 216 ? 13.155 10.902 -1.292 1.00 79.88 216 GLU A C 1
ATOM 1785 O O . GLU A 1 216 ? 14.001 11.780 -1.448 1.00 79.88 216 GLU A O 1
ATOM 1790 N N . ALA A 1 217 ? 12.200 10.675 -2.202 1.00 78.69 217 ALA A N 1
ATOM 1791 C CA . ALA A 1 217 ? 12.112 11.434 -3.444 1.00 78.69 217 ALA A CA 1
ATOM 1792 C C . ALA A 1 217 ? 11.931 12.936 -3.178 1.00 78.69 217 ALA A C 1
ATOM 1794 O O . ALA A 1 217 ? 12.634 13.758 -3.757 1.00 78.69 217 ALA A O 1
ATOM 1795 N N . THR A 1 218 ? 11.019 13.297 -2.273 1.00 75.38 218 THR A N 1
ATOM 1796 C CA . THR A 1 218 ? 10.716 14.697 -1.936 1.00 75.38 218 THR A CA 1
ATOM 1797 C C . THR A 1 218 ? 11.917 15.407 -1.310 1.00 75.38 218 THR A C 1
ATOM 1799 O O . THR A 1 218 ? 12.218 16.542 -1.681 1.00 75.38 218 THR A O 1
ATOM 1802 N N . GLU A 1 219 ? 12.611 14.751 -0.377 1.00 75.69 219 GLU A N 1
ATOM 1803 C CA . GLU A 1 219 ? 13.807 15.292 0.279 1.00 75.69 219 GLU A CA 1
ATOM 1804 C C . GLU A 1 219 ? 14.902 15.595 -0.752 1.00 75.69 219 GLU A C 1
ATOM 1806 O O . GLU A 1 219 ? 15.420 16.713 -0.782 1.00 75.69 219 GLU A O 1
ATOM 1811 N N . ALA A 1 220 ? 15.151 14.679 -1.687 1.00 69.69 220 ALA A N 1
ATOM 1812 C CA . ALA A 1 220 ? 16.141 14.876 -2.741 1.00 69.69 220 ALA A CA 1
ATOM 1813 C C . ALA A 1 220 ? 15.821 16.019 -3.724 1.00 69.69 220 ALA A C 1
ATOM 1815 O O . ALA A 1 220 ? 16.747 16.601 -4.279 1.00 69.69 220 ALA A O 1
ATOM 1816 N N . PHE A 1 221 ? 14.548 16.378 -3.942 1.00 64.25 221 PHE A N 1
ATOM 1817 C CA . PHE A 1 221 ? 14.197 17.573 -4.736 1.00 64.25 221 PHE A CA 1
ATOM 1818 C C . PHE A 1 221 ? 14.287 18.879 -3.958 1.00 64.25 221 PHE A C 1
ATOM 1820 O O . PHE A 1 221 ? 14.403 19.947 -4.563 1.00 64.25 221 PHE A O 1
ATOM 1827 N N . SER A 1 222 ? 14.161 18.812 -2.632 1.00 62.75 222 SER A N 1
ATOM 1828 C CA . SER A 1 222 ? 14.297 19.988 -1.773 1.00 62.75 222 SER A CA 1
ATOM 1829 C C . SER A 1 222 ? 15.750 20.457 -1.686 1.00 62.75 222 SER A C 1
ATOM 1831 O O . SER A 1 222 ? 16.013 21.655 -1.558 1.00 62.75 222 SER A O 1
ATOM 1833 N N . GLU A 1 223 ? 16.691 19.526 -1.841 1.00 57.16 223 GLU A N 1
ATOM 1834 C CA . GLU A 1 223 ? 18.087 19.826 -2.115 1.00 57.16 223 GLU A CA 1
ATOM 1835 C C . GLU A 1 223 ? 18.196 20.264 -3.580 1.00 57.16 223 GLU A C 1
ATOM 1837 O O . GLU A 1 223 ? 17.808 19.543 -4.493 1.00 57.16 223 GLU A O 1
ATOM 1842 N N . THR A 1 224 ? 18.650 21.493 -3.828 1.00 44.66 224 THR A N 1
ATOM 1843 C CA . THR A 1 224 ? 18.729 22.077 -5.174 1.00 44.66 224 THR A CA 1
ATOM 1844 C C . THR A 1 224 ? 19.659 21.266 -6.081 1.00 44.66 224 THR A C 1
ATOM 1846 O O . THR A 1 224 ? 20.847 21.569 -6.191 1.00 44.66 224 THR A O 1
ATOM 1849 N N . ALA A 1 225 ? 19.124 20.252 -6.757 1.00 44.53 225 ALA A N 1
ATOM 1850 C CA . ALA A 1 225 ? 19.828 19.520 -7.792 1.00 44.53 225 ALA A CA 1
ATOM 1851 C C . ALA A 1 225 ? 19.864 20.377 -9.064 1.00 44.53 225 ALA A C 1
ATOM 1853 O O . ALA A 1 225 ? 18.836 20.744 -9.639 1.00 44.53 225 ALA A O 1
ATOM 1854 N N . SER A 1 226 ? 21.076 20.731 -9.489 1.00 42.59 226 SER A N 1
ATOM 1855 C CA . SER A 1 226 ? 21.334 21.385 -10.769 1.00 42.59 226 SER A CA 1
ATOM 1856 C C . SER A 1 226 ? 20.787 20.516 -11.904 1.00 42.59 226 SER A C 1
ATOM 1858 O O . SER A 1 226 ? 21.242 19.393 -12.111 1.00 42.59 226 SER A O 1
ATOM 1860 N N . ILE A 1 227 ? 19.804 21.035 -12.639 1.00 43.66 227 ILE A N 1
ATOM 1861 C CA . ILE A 1 227 ? 19.211 20.358 -13.796 1.00 43.66 227 ILE A CA 1
ATOM 1862 C C . ILE A 1 227 ? 20.297 20.214 -14.877 1.00 43.66 227 ILE A C 1
ATOM 1864 O O . ILE A 1 227 ? 20.803 21.239 -15.343 1.00 43.66 227 ILE A O 1
ATOM 1868 N N . PRO A 1 228 ? 20.632 18.997 -15.350 1.00 42.16 228 PRO A N 1
ATOM 1869 C CA . PRO A 1 228 ? 21.614 18.829 -16.415 1.00 42.16 228 PRO A CA 1
ATOM 1870 C C . PRO A 1 228 ? 21.130 19.479 -17.718 1.00 42.16 228 PRO A C 1
ATOM 1872 O O . PRO A 1 228 ? 20.074 19.141 -18.264 1.00 42.16 228 PRO A O 1
ATOM 1875 N N . THR A 1 229 ? 21.905 20.435 -18.220 1.00 39.38 229 THR A N 1
ATOM 1876 C CA . THR A 1 229 ? 21.666 21.145 -19.478 1.00 39.38 229 THR A CA 1
ATOM 1877 C C . THR A 1 229 ? 22.304 20.401 -20.646 1.00 39.38 229 THR A C 1
ATOM 1879 O O . THR A 1 229 ? 23.370 20.787 -21.112 1.00 39.38 229 THR A O 1
ATOM 1882 N N . ASP A 1 230 ? 21.644 19.356 -21.150 1.00 44.78 230 ASP A N 1
ATOM 1883 C CA . ASP A 1 230 ? 21.867 18.913 -22.530 1.00 44.78 230 ASP A CA 1
ATOM 1884 C C . ASP A 1 230 ? 20.572 18.398 -23.184 1.00 44.78 230 ASP A C 1
ATOM 1886 O O . ASP A 1 230 ? 19.783 17.652 -22.593 1.00 44.78 230 ASP A O 1
ATOM 1890 N N . ASN A 1 231 ? 20.326 18.835 -24.419 1.00 34.09 231 ASN A N 1
ATOM 1891 C CA . ASN A 1 231 ? 19.075 18.615 -25.142 1.00 34.09 231 ASN A CA 1
ATOM 1892 C C . ASN A 1 231 ? 18.940 17.185 -25.698 1.00 34.09 231 ASN A C 1
ATOM 1894 O O . ASN A 1 231 ? 17.810 16.736 -25.887 1.00 34.09 231 ASN A O 1
ATOM 1898 N N . MET A 1 232 ? 20.036 16.436 -25.894 1.00 32.22 232 MET A N 1
ATOM 1899 C CA . MET A 1 232 ? 19.968 15.014 -26.284 1.00 32.22 232 MET A CA 1
ATOM 1900 C C . MET A 1 232 ? 19.539 14.098 -25.123 1.00 32.22 232 MET A C 1
ATOM 1902 O O . MET A 1 232 ? 18.763 13.167 -25.330 1.00 32.22 232 MET A O 1
ATOM 1906 N N . VAL A 1 233 ? 19.957 14.398 -23.887 1.00 42.72 233 VAL A N 1
ATOM 1907 C CA . VAL A 1 233 ? 19.569 13.656 -22.668 1.00 42.72 233 VAL A CA 1
ATOM 1908 C C . VAL A 1 233 ? 18.095 13.900 -22.311 1.00 42.72 233 VAL A C 1
ATOM 1910 O O . VAL A 1 233 ? 17.397 12.991 -21.856 1.00 42.72 233 VAL A O 1
ATOM 1913 N N . ARG A 1 234 ? 17.575 15.106 -22.580 1.00 44.50 234 ARG A N 1
ATOM 1914 C CA . ARG A 1 234 ? 16.176 15.482 -22.299 1.00 44.50 234 ARG A CA 1
ATOM 1915 C C . ARG A 1 234 ? 15.135 14.628 -23.025 1.00 44.50 234 ARG A C 1
ATOM 1917 O O . ARG A 1 234 ? 14.089 14.364 -22.439 1.00 44.50 234 ARG A O 1
ATOM 1924 N N . ILE A 1 235 ? 15.402 14.183 -24.256 1.00 35.69 235 ILE A N 1
ATOM 1925 C CA . ILE A 1 235 ? 14.434 13.400 -25.047 1.00 35.69 235 ILE A CA 1
ATOM 1926 C C . ILE A 1 235 ? 14.241 11.994 -24.445 1.00 35.69 235 ILE A C 1
ATOM 1928 O O . ILE A 1 235 ? 13.103 11.547 -24.311 1.00 35.69 235 ILE A O 1
ATOM 1932 N N . ASN A 1 236 ? 15.314 11.348 -23.968 1.00 52.12 236 ASN A N 1
ATOM 1933 C CA . ASN A 1 236 ? 15.227 10.064 -23.254 1.00 52.12 236 ASN A CA 1
ATOM 1934 C C . ASN A 1 236 ? 14.696 10.212 -21.820 1.00 52.12 236 ASN A C 1
ATOM 1936 O O . ASN A 1 236 ? 13.953 9.351 -21.352 1.00 52.12 236 ASN A O 1
ATOM 1940 N N . LYS A 1 237 ? 15.013 11.314 -21.128 1.00 59.72 237 LYS A N 1
ATOM 1941 C CA . LYS A 1 237 ? 14.471 11.589 -19.788 1.00 59.72 237 LYS A CA 1
ATOM 1942 C C . LYS A 1 237 ? 12.964 11.826 -19.806 1.00 59.72 237 LYS A C 1
ATOM 1944 O O . LYS A 1 237 ? 12.262 11.247 -18.991 1.00 59.72 237 LYS A O 1
ATOM 1949 N N . ALA A 1 238 ? 12.455 12.624 -20.748 1.00 56.88 238 ALA A N 1
ATOM 1950 C CA . ALA A 1 238 ? 11.021 12.892 -20.869 1.00 56.88 238 ALA A CA 1
ATOM 1951 C C . ALA A 1 238 ? 10.212 11.608 -21.101 1.00 56.88 238 ALA A C 1
ATOM 1953 O O . ALA A 1 238 ? 9.177 11.411 -20.465 1.00 56.88 238 ALA A O 1
ATOM 1954 N N . TYR A 1 239 ? 10.723 10.721 -21.961 1.00 61.03 239 TYR A N 1
ATOM 1955 C CA . TYR A 1 239 ? 10.159 9.388 -22.155 1.00 61.03 239 TYR A CA 1
ATOM 1956 C C . TYR A 1 239 ? 10.215 8.558 -20.868 1.00 61.03 239 TYR A C 1
ATOM 1958 O O . TYR A 1 239 ? 9.202 8.014 -20.437 1.00 61.03 239 TYR A O 1
ATOM 1966 N N . GLY A 1 240 ? 11.377 8.527 -20.211 1.00 65.56 240 GLY A N 1
ATOM 1967 C CA . GLY A 1 240 ? 11.572 7.799 -18.964 1.00 65.56 240 GLY A CA 1
ATOM 1968 C C . GLY A 1 240 ? 10.651 8.252 -17.833 1.00 65.56 240 GLY A C 1
ATOM 1969 O O . GLY A 1 240 ? 10.080 7.411 -17.142 1.00 65.56 240 GLY A O 1
ATOM 1970 N N . TYR A 1 241 ? 10.448 9.563 -17.678 1.00 73.12 241 TYR A N 1
ATOM 1971 C CA . TYR A 1 241 ? 9.506 10.106 -16.704 1.00 73.12 241 TYR A CA 1
ATOM 1972 C C . TYR A 1 241 ? 8.085 9.636 -17.001 1.00 73.12 241 TYR A C 1
ATOM 1974 O O . TYR A 1 241 ? 7.428 9.141 -16.097 1.00 73.12 241 TYR A O 1
ATOM 1982 N N . ALA A 1 242 ? 7.626 9.745 -18.252 1.00 65.00 242 ALA A N 1
ATOM 1983 C CA . ALA A 1 242 ? 6.271 9.347 -18.623 1.00 65.00 242 ALA A CA 1
ATOM 1984 C C . ALA A 1 242 ? 6.033 7.847 -18.382 1.00 65.00 242 ALA A C 1
ATOM 1986 O O . ALA A 1 242 ? 5.043 7.471 -17.759 1.00 65.00 242 ALA A O 1
ATOM 1987 N N . VAL A 1 243 ? 6.977 6.996 -18.799 1.00 71.25 243 VAL A N 1
ATOM 1988 C CA . VAL A 1 243 ? 6.895 5.539 -18.607 1.00 71.25 243 VAL A CA 1
ATOM 1989 C C . VAL A 1 243 ? 6.860 5.170 -17.124 1.00 71.25 243 VAL A C 1
ATOM 1991 O O . VAL A 1 243 ? 6.055 4.330 -16.722 1.00 71.25 243 VAL A O 1
ATOM 1994 N N . LEU A 1 244 ? 7.709 5.785 -16.298 1.00 81.75 244 LEU A N 1
ATOM 1995 C CA . LEU A 1 244 ? 7.759 5.491 -14.866 1.00 81.75 244 LEU A CA 1
ATOM 1996 C C . LEU A 1 244 ? 6.583 6.100 -14.097 1.00 81.75 244 LEU A C 1
ATOM 1998 O O . LEU A 1 244 ? 6.106 5.481 -13.152 1.00 81.75 244 LEU A O 1
ATOM 2002 N N . GLU A 1 245 ? 6.083 7.262 -14.509 1.00 80.56 245 GLU A N 1
ATOM 2003 C CA . GLU A 1 245 ? 4.892 7.881 -13.926 1.00 80.56 245 GLU A CA 1
ATOM 2004 C C . GLU A 1 245 ? 3.641 7.036 -14.212 1.00 80.56 245 GLU A C 1
ATOM 2006 O O . GLU A 1 245 ? 2.828 6.791 -13.318 1.00 80.56 245 GLU A O 1
ATOM 2011 N N . ASP A 1 246 ? 3.497 6.529 -15.438 1.00 74.75 246 ASP A N 1
ATOM 2012 C CA . ASP A 1 246 ? 2.402 5.626 -15.796 1.00 74.75 246 ASP A CA 1
ATOM 2013 C C . ASP A 1 246 ? 2.557 4.257 -15.126 1.00 74.75 246 ASP A C 1
ATOM 2015 O O . ASP A 1 246 ? 1.570 3.682 -14.646 1.00 74.75 246 ASP A O 1
ATOM 2019 N N . LEU A 1 247 ? 3.793 3.754 -15.013 1.00 81.12 247 LEU A N 1
ATOM 2020 C CA . LEU A 1 247 ? 4.076 2.572 -14.209 1.00 81.12 247 LEU A CA 1
ATOM 2021 C C . LEU A 1 247 ? 3.658 2.797 -12.760 1.00 81.12 247 LEU A C 1
ATOM 2023 O O . LEU A 1 247 ? 3.055 1.896 -12.195 1.00 81.12 247 LEU A O 1
ATOM 2027 N N . ASP A 1 248 ? 3.938 3.950 -12.159 1.00 85.06 248 ASP A N 1
ATOM 2028 C CA . ASP A 1 248 ? 3.606 4.214 -10.759 1.00 85.06 248 ASP A CA 1
ATOM 2029 C C . ASP A 1 248 ? 2.101 4.123 -10.501 1.00 85.06 248 ASP A C 1
ATOM 2031 O O . ASP A 1 248 ? 1.645 3.465 -9.566 1.00 85.06 248 ASP A O 1
ATOM 2035 N N . LYS A 1 249 ? 1.309 4.700 -11.409 1.00 78.75 249 LYS A N 1
ATOM 2036 C CA . LYS A 1 249 ? -0.158 4.661 -11.349 1.00 78.75 249 LYS A CA 1
ATOM 2037 C C . LYS A 1 249 ? -0.695 3.231 -11.426 1.00 78.75 249 LYS A C 1
ATOM 2039 O O . LYS A 1 249 ? -1.710 2.901 -10.811 1.00 78.75 249 LYS A O 1
ATOM 2044 N N . ILE A 1 250 ? -0.035 2.368 -12.198 1.00 77.50 250 ILE A N 1
ATOM 2045 C CA . ILE A 1 250 ? -0.512 1.014 -12.501 1.00 77.50 250 ILE A CA 1
ATOM 2046 C C . ILE A 1 250 ? 0.129 -0.036 -11.571 1.00 77.50 250 ILE A C 1
ATOM 2048 O O . ILE A 1 250 ? -0.490 -1.067 -11.264 1.00 77.50 250 ILE A O 1
ATOM 2052 N N . PHE A 1 251 ? 1.369 0.168 -11.129 1.00 79.31 251 PHE A N 1
ATOM 2053 C CA . PHE A 1 251 ? 2.196 -0.732 -10.320 1.00 79.31 251 PHE A CA 1
ATOM 2054 C C . PHE A 1 251 ? 3.242 -0.013 -9.440 1.00 79.31 251 PHE A C 1
ATOM 2056 O O . PHE A 1 251 ? 4.451 -0.179 -9.644 1.00 79.31 251 PHE A O 1
ATOM 2063 N N . PRO A 1 252 ? 2.805 0.688 -8.386 1.00 84.75 252 PRO A N 1
ATOM 2064 C CA . PRO A 1 252 ? 3.707 1.491 -7.560 1.00 84.75 252 PRO A CA 1
ATOM 2065 C C . PRO A 1 252 ? 4.788 0.653 -6.861 1.00 84.75 252 PRO A C 1
ATOM 2067 O O . PRO A 1 252 ? 5.924 1.098 -6.736 1.00 84.75 252 PRO A O 1
ATOM 2070 N N . ASP A 1 253 ? 4.477 -0.603 -6.508 1.00 86.00 253 ASP A N 1
ATOM 2071 C CA . ASP A 1 253 ? 5.418 -1.555 -5.901 1.00 86.00 253 ASP A CA 1
ATOM 2072 C C . ASP A 1 253 ? 6.723 -1.738 -6.699 1.00 86.00 253 ASP A C 1
ATOM 2074 O O . ASP A 1 253 ? 7.752 -2.070 -6.110 1.00 86.00 253 ASP A O 1
ATOM 2078 N N . LEU A 1 254 ? 6.684 -1.622 -8.033 1.00 91.50 254 LEU A N 1
ATOM 2079 C CA . LEU A 1 254 ? 7.896 -1.742 -8.849 1.00 91.50 254 LEU A CA 1
ATOM 2080 C C . LEU A 1 254 ? 8.723 -0.457 -8.794 1.00 91.50 254 LEU A C 1
ATOM 2082 O O . LEU A 1 254 ? 9.946 -0.539 -8.707 1.00 91.50 254 LEU A O 1
ATOM 2086 N N . LEU A 1 255 ? 8.068 0.705 -8.765 1.00 90.88 255 LEU A N 1
ATOM 2087 C CA . LEU A 1 255 ? 8.758 1.979 -8.611 1.00 90.88 255 LEU A CA 1
ATOM 2088 C C . LEU A 1 255 ? 9.362 2.132 -7.206 1.00 90.88 255 LEU A C 1
ATOM 2090 O O . LEU A 1 255 ? 10.472 2.635 -7.086 1.00 90.88 255 LEU A O 1
ATOM 2094 N N . ASP A 1 256 ? 8.715 1.605 -6.162 1.00 89.06 256 ASP A N 1
ATOM 2095 C CA . ASP A 1 256 ? 9.290 1.537 -4.808 1.00 89.06 256 ASP A CA 1
ATOM 2096 C C . ASP A 1 256 ? 10.610 0.763 -4.793 1.00 89.06 256 ASP A C 1
ATOM 2098 O O . ASP A 1 256 ? 11.590 1.203 -4.193 1.00 89.06 256 ASP A O 1
ATOM 2102 N N . VAL A 1 257 ? 10.667 -0.376 -5.494 1.00 92.44 257 VAL A N 1
ATOM 2103 C CA . VAL A 1 257 ? 11.907 -1.150 -5.651 1.00 92.44 257 VAL A CA 1
ATOM 2104 C C . VAL A 1 257 ? 12.966 -0.321 -6.372 1.00 92.44 257 VAL A C 1
ATOM 2106 O O . VAL A 1 257 ? 14.113 -0.307 -5.930 1.00 92.44 257 VAL A O 1
ATOM 2109 N N . PHE A 1 258 ? 12.599 0.387 -7.442 1.00 92.62 258 PHE A N 1
ATOM 2110 C CA . PHE A 1 258 ? 13.540 1.233 -8.178 1.00 92.62 258 PHE A CA 1
ATOM 2111 C C . PHE A 1 258 ? 14.095 2.353 -7.299 1.00 92.62 258 PHE A C 1
ATOM 2113 O O . PHE A 1 258 ? 15.311 2.459 -7.191 1.00 92.62 258 PHE A O 1
ATOM 2120 N N . ILE A 1 259 ? 13.237 3.095 -6.595 1.00 91.00 259 ILE A N 1
ATOM 2121 C CA . ILE A 1 259 ? 13.638 4.158 -5.660 1.00 91.00 259 ILE A CA 1
ATOM 2122 C C . ILE A 1 259 ? 14.540 3.603 -4.557 1.00 91.00 259 ILE A C 1
ATOM 2124 O O . ILE A 1 259 ? 15.568 4.190 -4.242 1.00 91.00 259 ILE A O 1
ATOM 2128 N N . SER A 1 260 ? 14.203 2.436 -4.005 1.00 89.81 260 SER A N 1
ATOM 2129 C CA . SER A 1 260 ? 15.022 1.785 -2.973 1.00 89.81 260 SER A CA 1
ATOM 2130 C C . SER A 1 260 ? 16.427 1.467 -3.476 1.00 89.81 260 SER A C 1
ATOM 2132 O O . SER A 1 260 ? 17.408 1.647 -2.756 1.00 89.81 260 SER A O 1
ATOM 2134 N N . ILE A 1 261 ? 16.535 0.985 -4.717 1.00 90.56 261 ILE A N 1
ATOM 2135 C CA . ILE A 1 261 ? 17.823 0.702 -5.347 1.00 90.56 261 ILE A CA 1
ATOM 2136 C C . ILE A 1 261 ? 18.573 2.012 -5.592 1.00 90.56 261 ILE A C 1
ATOM 2138 O O . ILE A 1 261 ? 19.742 2.097 -5.230 1.00 90.56 261 ILE A O 1
ATOM 2142 N N . THR A 1 262 ? 17.933 3.038 -6.162 1.00 86.75 262 THR A N 1
ATOM 2143 C CA . THR A 1 262 ? 18.607 4.309 -6.470 1.00 86.75 262 THR A CA 1
ATOM 2144 C C . THR A 1 262 ? 19.086 5.035 -5.215 1.00 86.75 262 THR A C 1
ATOM 2146 O O . THR A 1 262 ? 20.208 5.530 -5.227 1.00 86.75 262 THR A O 1
ATOM 2149 N N . ALA A 1 263 ? 18.305 5.001 -4.132 1.00 86.19 263 ALA A N 1
ATOM 2150 C CA . ALA A 1 263 ? 18.656 5.564 -2.824 1.00 86.19 263 ALA A CA 1
ATOM 2151 C C . ALA A 1 263 ? 19.800 4.815 -2.114 1.00 86.19 263 ALA A C 1
ATOM 2153 O O . ALA A 1 263 ? 20.378 5.306 -1.147 1.00 86.19 263 ALA A O 1
ATOM 2154 N N . SER A 1 264 ? 20.123 3.598 -2.559 1.00 85.62 264 SER A N 1
ATOM 2155 C CA . SER A 1 264 ? 21.176 2.791 -1.948 1.00 85.62 264 SER A CA 1
ATOM 2156 C C . SER A 1 264 ? 22.567 3.170 -2.461 1.00 85.62 264 SER A C 1
ATOM 2158 O O . SER A 1 264 ? 22.730 3.737 -3.544 1.00 85.62 264 SER A O 1
ATOM 2160 N N . ASP A 1 265 ? 23.599 2.781 -1.710 1.00 83.94 265 ASP A N 1
ATOM 2161 C CA . ASP A 1 265 ? 24.991 2.967 -2.117 1.00 83.94 265 ASP A CA 1
ATOM 2162 C C . ASP A 1 265 ? 25.343 2.239 -3.434 1.00 83.94 265 ASP A C 1
ATOM 2164 O O . ASP A 1 265 ? 24.655 1.325 -3.901 1.00 83.94 265 ASP A O 1
ATOM 2168 N N . CYS A 1 266 ? 26.471 2.626 -4.036 1.00 80.44 266 CYS A N 1
ATOM 2169 C CA . CYS A 1 266 ? 26.934 2.060 -5.306 1.00 80.44 266 CYS A CA 1
ATOM 2170 C C . CYS A 1 266 ? 27.068 0.529 -5.281 1.00 80.44 266 CYS A C 1
ATOM 2172 O O . CYS A 1 266 ? 26.782 -0.139 -6.276 1.00 80.44 266 CYS A O 1
ATOM 2174 N N . LYS A 1 267 ? 27.519 -0.041 -4.159 1.00 83.31 267 LYS A N 1
ATOM 2175 C CA . LYS A 1 267 ? 27.737 -1.485 -4.035 1.00 83.31 267 LYS A CA 1
ATOM 2176 C C . LYS A 1 267 ? 26.405 -2.229 -4.091 1.00 83.31 267 LYS A C 1
ATOM 2178 O O . LYS A 1 267 ? 26.289 -3.248 -4.767 1.00 83.31 267 LYS A O 1
ATOM 2183 N N . THR A 1 268 ? 25.393 -1.691 -3.426 1.00 85.06 268 THR A N 1
ATOM 2184 C CA . THR A 1 268 ? 24.032 -2.224 -3.394 1.00 85.06 268 THR A CA 1
ATOM 2185 C C . THR A 1 268 ? 23.377 -2.136 -4.769 1.00 85.06 268 THR A C 1
ATOM 2187 O O . THR A 1 268 ? 22.767 -3.106 -5.223 1.00 85.06 268 THR A O 1
ATOM 2190 N N . ARG A 1 269 ? 23.582 -1.028 -5.490 1.00 86.88 269 ARG A N 1
ATOM 2191 C CA . ARG A 1 269 ? 23.134 -0.878 -6.884 1.00 86.88 269 ARG A CA 1
ATOM 2192 C C . ARG A 1 269 ? 23.771 -1.903 -7.819 1.00 86.88 269 ARG A C 1
ATOM 2194 O O . ARG A 1 269 ? 23.069 -2.544 -8.597 1.00 86.88 269 ARG A O 1
ATOM 2201 N N . HIS A 1 270 ? 25.070 -2.152 -7.678 1.00 84.81 270 HIS A N 1
ATOM 2202 C CA . HIS A 1 270 ? 25.745 -3.196 -8.447 1.00 84.81 270 HIS A CA 1
ATOM 2203 C C . HIS A 1 270 ? 25.181 -4.599 -8.155 1.00 84.81 270 HIS A C 1
ATOM 2205 O O . HIS A 1 270 ? 24.877 -5.353 -9.080 1.00 84.81 270 HIS A O 1
ATOM 2211 N N . ILE A 1 271 ? 24.945 -4.934 -6.880 1.00 87.56 271 ILE A N 1
ATOM 2212 C CA . ILE A 1 271 ? 24.296 -6.201 -6.499 1.00 87.56 271 ILE A CA 1
ATOM 2213 C C . ILE A 1 271 ? 22.889 -6.304 -7.112 1.00 87.56 271 ILE A C 1
ATOM 2215 O O . ILE A 1 271 ? 22.479 -7.394 -7.510 1.00 87.56 271 ILE A O 1
ATOM 2219 N N . ALA A 1 272 ? 22.152 -5.193 -7.224 1.00 90.44 272 ALA A N 1
ATOM 2220 C CA . ALA A 1 272 ? 20.816 -5.190 -7.818 1.00 90.44 272 ALA A CA 1
ATOM 2221 C C . ALA A 1 272 ? 20.857 -5.570 -9.302 1.00 90.44 272 ALA A C 1
ATOM 2223 O O . ALA A 1 272 ? 20.037 -6.371 -9.755 1.00 90.44 272 ALA A O 1
ATOM 2224 N N . LEU A 1 273 ? 21.838 -5.047 -10.042 1.00 87.00 273 LEU A N 1
ATOM 2225 C CA . LEU A 1 273 ? 22.035 -5.374 -11.451 1.00 87.00 273 LEU A CA 1
ATOM 2226 C C . LEU A 1 273 ? 22.405 -6.855 -11.643 1.00 87.00 273 LEU A C 1
ATOM 2228 O O . LEU A 1 273 ? 21.800 -7.536 -12.472 1.00 87.00 273 LEU A O 1
ATOM 2232 N N . LEU A 1 274 ? 23.316 -7.385 -10.819 1.00 87.00 274 LEU A N 1
ATOM 2233 C CA . LEU A 1 274 ? 23.667 -8.812 -10.827 1.00 87.00 274 LEU A CA 1
ATOM 2234 C C . LEU A 1 274 ? 22.458 -9.700 -10.506 1.00 87.00 274 LEU A C 1
ATOM 2236 O O . LEU A 1 274 ? 22.244 -10.737 -11.133 1.00 87.00 274 LEU A O 1
ATOM 2240 N N . LEU A 1 275 ? 21.631 -9.294 -9.540 1.00 89.25 275 LEU A N 1
ATOM 2241 C CA . LEU A 1 275 ? 20.425 -10.035 -9.185 1.00 89.25 275 LEU A CA 1
ATOM 2242 C C . LEU A 1 275 ? 19.420 -10.063 -10.344 1.00 89.25 275 LEU A C 1
ATOM 2244 O O . LEU A 1 275 ? 18.797 -11.098 -10.591 1.00 89.25 275 LEU A O 1
ATOM 2248 N N . LEU A 1 276 ? 19.280 -8.954 -11.073 1.00 88.69 276 LEU A N 1
ATOM 2249 C CA . LEU A 1 276 ? 18.440 -8.875 -12.267 1.00 88.69 276 LEU A CA 1
ATOM 2250 C C . LEU A 1 276 ? 18.925 -9.826 -13.369 1.00 88.69 276 LEU A C 1
ATOM 2252 O O . LEU A 1 276 ? 18.103 -10.535 -13.952 1.00 88.69 276 LEU A O 1
ATOM 2256 N N . GLN A 1 277 ? 20.237 -9.912 -13.594 1.00 85.44 277 GLN A N 1
ATOM 2257 C CA . GLN A 1 277 ? 20.842 -10.862 -14.536 1.00 85.44 277 GLN A CA 1
ATOM 2258 C C . GLN A 1 277 ? 20.579 -12.313 -14.131 1.00 85.44 277 GLN A C 1
ATOM 2260 O O . GLN A 1 277 ? 20.004 -13.080 -14.900 1.00 85.44 277 GLN A O 1
ATOM 2265 N N . VAL A 1 278 ? 20.914 -12.686 -12.891 1.00 85.56 278 VAL A N 1
ATOM 2266 C CA . VAL A 1 278 ? 20.739 -14.062 -12.391 1.00 85.56 278 VAL A CA 1
ATOM 2267 C C . VAL A 1 278 ? 19.267 -14.483 -12.408 1.00 85.56 278 VAL A C 1
ATOM 2269 O O . VAL A 1 278 ? 18.945 -15.643 -12.668 1.00 85.56 278 VAL A O 1
ATOM 2272 N N . ALA A 1 279 ? 18.344 -13.549 -12.168 1.00 85.19 279 ALA A N 1
ATOM 2273 C CA . ALA A 1 279 ? 16.910 -13.815 -12.232 1.00 85.19 279 ALA A CA 1
ATOM 2274 C C . ALA A 1 279 ? 16.339 -13.860 -13.669 1.00 85.19 279 ALA A C 1
ATOM 2276 O O . ALA A 1 279 ? 15.139 -14.141 -13.841 1.00 85.19 279 ALA A O 1
ATOM 2277 N N . GLY A 1 280 ? 17.187 -13.635 -14.679 1.00 84.56 280 GLY A N 1
ATOM 2278 C CA . GLY A 1 280 ? 16.868 -13.707 -16.103 1.00 84.56 280 GLY A CA 1
ATOM 2279 C C . GLY A 1 280 ? 16.072 -12.507 -16.603 1.00 84.56 280 GLY A C 1
ATOM 2280 O O . GLY A 1 280 ? 15.154 -12.682 -17.402 1.00 84.56 280 GLY A O 1
ATOM 2281 N N . PHE A 1 281 ? 16.334 -11.317 -16.059 1.00 84.56 281 PHE A N 1
ATOM 2282 C CA . PHE A 1 281 ? 15.734 -10.071 -16.537 1.00 84.56 281 PHE A CA 1
ATOM 2283 C C . PHE A 1 281 ? 16.649 -9.299 -17.494 1.00 84.56 281 PHE A C 1
ATOM 2285 O O . PHE A 1 281 ? 16.123 -8.511 -18.276 1.00 84.56 281 PHE A O 1
ATOM 2292 N N . CYS A 1 282 ? 17.963 -9.538 -17.457 1.00 73.25 282 CYS A N 1
ATOM 2293 C CA . CYS A 1 282 ? 18.947 -8.945 -18.368 1.00 73.25 282 CYS A CA 1
ATOM 2294 C C . CYS A 1 282 ? 19.708 -10.044 -19.118 1.00 73.25 282 CYS A C 1
ATOM 2296 O O . CYS A 1 282 ? 19.953 -11.106 -18.540 1.00 73.25 282 CYS A O 1
ATOM 2298 N N . ASP A 1 283 ? 20.142 -9.756 -20.343 1.00 59.72 283 ASP A N 1
ATOM 2299 C CA . ASP A 1 283 ? 21.074 -10.610 -21.077 1.00 59.72 283 ASP A CA 1
ATOM 2300 C C . ASP A 1 283 ? 22.524 -10.287 -20.664 1.00 59.72 283 ASP A C 1
ATOM 2302 O O . ASP A 1 283 ? 22.839 -9.165 -20.264 1.00 59.72 283 ASP A O 1
ATOM 2306 N N . ASN A 1 284 ? 23.428 -11.272 -20.743 1.00 51.91 284 ASN A N 1
ATOM 2307 C CA . ASN A 1 284 ? 24.828 -11.125 -20.303 1.00 51.91 284 ASN A CA 1
ATOM 2308 C C . ASN A 1 284 ? 25.627 -10.069 -21.099 1.00 51.91 284 ASN A C 1
ATOM 2310 O O . ASN A 1 284 ? 26.693 -9.658 -20.651 1.00 51.91 284 ASN A O 1
ATOM 2314 N N . GLU A 1 285 ? 25.138 -9.640 -22.266 1.00 46.97 285 GLU A N 1
ATOM 2315 C CA . GLU A 1 285 ? 25.815 -8.660 -23.130 1.00 46.97 285 GLU A CA 1
ATOM 2316 C C . GLU A 1 285 ? 25.583 -7.200 -22.706 1.00 46.97 285 GLU A C 1
ATOM 2318 O O . GLU A 1 285 ? 26.399 -6.341 -23.030 1.00 46.97 285 GLU A O 1
ATOM 2323 N N . ASP A 1 286 ? 24.534 -6.907 -21.924 1.00 45.38 286 ASP A N 1
ATOM 2324 C CA . ASP A 1 286 ? 24.223 -5.541 -21.463 1.00 45.38 286 ASP A CA 1
ATOM 2325 C C . ASP A 1 286 ? 25.167 -5.049 -20.336 1.00 45.38 286 ASP A C 1
ATOM 2327 O O . ASP A 1 286 ? 25.030 -3.926 -19.854 1.00 45.38 286 ASP A O 1
ATOM 2331 N N . ALA A 1 287 ? 26.118 -5.882 -19.889 1.00 43.75 287 ALA A N 1
ATOM 2332 C CA . ALA A 1 287 ? 27.027 -5.600 -18.777 1.00 43.75 287 ALA A CA 1
ATOM 2333 C C . ALA A 1 287 ? 28.488 -5.957 -19.096 1.00 43.75 287 ALA A C 1
ATOM 2335 O O . ALA A 1 287 ? 29.120 -6.757 -18.410 1.00 43.75 287 ALA A O 1
ATOM 2336 N N . CYS A 1 288 ? 29.048 -5.344 -20.130 1.00 34.78 288 CYS A N 1
ATOM 2337 C CA . CYS A 1 288 ? 30.493 -5.121 -20.182 1.00 34.78 288 CYS A CA 1
ATOM 2338 C C . CYS A 1 288 ? 30.716 -3.731 -19.566 1.00 34.78 288 CYS A C 1
ATOM 2340 O O . CYS A 1 288 ? 30.280 -2.757 -20.159 1.00 34.78 288 CYS A O 1
ATOM 2342 N N . SER A 1 289 ? 31.256 -3.582 -18.356 1.00 39.00 289 SER A N 1
ATOM 2343 C CA . SER A 1 289 ? 32.620 -3.967 -17.994 1.00 39.00 289 SER A CA 1
ATOM 2344 C C . SER A 1 289 ? 32.737 -4.696 -16.639 1.00 39.00 289 SER A C 1
ATOM 2346 O O . SER A 1 289 ? 32.140 -4.329 -15.631 1.00 39.00 289 SER A O 1
ATOM 2348 N N . ASN A 1 290 ? 33.576 -5.738 -16.594 1.00 40.66 290 ASN A N 1
ATOM 2349 C CA . ASN A 1 290 ? 33.976 -6.454 -15.369 1.00 40.66 290 ASN A CA 1
ATOM 2350 C C . ASN A 1 290 ? 34.978 -5.659 -14.504 1.00 40.66 290 ASN A C 1
ATOM 2352 O O . ASN A 1 290 ? 35.695 -6.239 -13.685 1.00 40.66 290 ASN A O 1
ATOM 2356 N N . GLU A 1 291 ? 35.079 -4.344 -14.686 1.00 38.81 291 GLU A N 1
ATOM 2357 C CA . GLU A 1 291 ? 35.950 -3.526 -13.856 1.00 38.81 291 GLU A CA 1
ATOM 2358 C C . GLU A 1 291 ? 35.174 -3.072 -12.626 1.00 38.81 291 GLU A C 1
ATOM 2360 O O . GLU A 1 291 ? 34.193 -2.343 -12.722 1.00 38.81 291 GLU A O 1
ATOM 2365 N N . ILE A 1 292 ? 35.619 -3.523 -11.450 1.00 38.09 292 ILE A N 1
ATOM 2366 C CA . ILE A 1 292 ? 35.182 -2.971 -10.167 1.00 38.09 292 ILE A CA 1
ATOM 2367 C C . ILE A 1 292 ? 35.465 -1.463 -10.229 1.00 38.09 292 ILE A C 1
ATOM 2369 O O . ILE A 1 292 ? 36.647 -1.093 -10.218 1.00 38.09 292 ILE A O 1
ATOM 2373 N N . PRO A 1 293 ? 34.449 -0.579 -10.265 1.00 37.47 293 PRO A N 1
ATOM 2374 C CA . PRO A 1 293 ? 34.703 0.842 -10.132 1.00 37.47 293 PRO A CA 1
ATOM 2375 C C . PRO A 1 293 ? 35.283 1.021 -8.734 1.00 37.47 293 PRO A C 1
ATOM 2377 O O . PRO A 1 293 ? 34.647 0.654 -7.742 1.00 37.47 293 PRO A O 1
ATOM 2380 N N . ARG A 1 294 ? 36.525 1.499 -8.644 1.00 36.50 294 ARG A N 1
ATOM 2381 C CA . ARG A 1 294 ? 37.109 1.847 -7.349 1.00 36.50 294 ARG A CA 1
ATOM 2382 C C . ARG A 1 294 ? 36.247 2.964 -6.760 1.00 36.50 294 ARG A C 1
ATOM 2384 O O . ARG A 1 294 ? 36.144 4.024 -7.373 1.00 36.50 294 ARG A O 1
ATOM 2391 N N . CYS A 1 295 ? 35.585 2.662 -5.642 1.00 36.84 295 CYS A N 1
ATOM 2392 C CA . CYS A 1 295 ? 34.879 3.637 -4.815 1.00 36.84 295 CYS A CA 1
ATOM 2393 C C . CYS A 1 295 ? 35.821 4.749 -4.353 1.00 36.84 295 CYS A C 1
ATOM 2395 O O . CYS A 1 295 ? 37.000 4.430 -4.062 1.00 36.84 295 CYS A O 1
#

Radius of gyration: 22.0 Å; chains: 1; bounding box: 62×57×51 Å

Sequence (295 aa):
MRVSDGEKDARRKRRAEGDLRPLLRKRRNEFFDYAYAGDPKLMIELFPEMELTEDSDYFKKIPPSTFDDKNIIEQYGKKLRELRTERGCSLQRVADYIGVDFQAISQVEKGVRKKISRNRLLLLCAFFRCSPEVVLGLEPNTTRVELFFDRQSRDRAFYVVDHLVSLDYPRETDVALLMQFFRLSEGARRVQQKAVRVFKNAPSFRILSHTDATKEATEAFSETASIPTDNMVRINKAYGYAVLEDLDKIFPDLLDVFISITASDCKTRHIALLLLQVAGFCDNEDACSNEIPRC